Protein AF-A0AAD9TJT6-F1 (afdb_monomer)

Structure (mmCIF, N/CA/C/O backbone):
data_AF-A0AAD9TJT6-F1
#
_entry.id   AF-A0AAD9TJT6-F1
#
loop_
_atom_site.group_PDB
_atom_site.id
_atom_site.type_symbol
_atom_site.label_atom_id
_atom_site.label_alt_id
_atom_site.label_comp_id
_atom_site.label_asym_id
_atom_site.label_entity_id
_atom_site.label_seq_id
_atom_site.pdbx_PDB_ins_code
_atom_site.Cartn_x
_atom_site.Cartn_y
_atom_site.Cartn_z
_atom_site.occupancy
_atom_site.B_iso_or_equiv
_atom_site.auth_seq_id
_atom_site.auth_comp_id
_atom_site.auth_asym_id
_atom_site.auth_atom_id
_atom_site.pdbx_PDB_model_num
ATOM 1 N N . MET A 1 1 ? 44.302 -2.584 -22.835 1.00 31.09 1 MET A N 1
ATOM 2 C CA . MET A 1 1 ? 45.015 -1.400 -22.312 1.00 31.09 1 MET A CA 1
ATOM 3 C C . MET A 1 1 ? 44.634 -1.229 -20.859 1.00 31.09 1 MET A C 1
ATOM 5 O O . MET A 1 1 ? 43.452 -1.207 -20.549 1.00 31.09 1 MET A O 1
ATOM 9 N N . VAL A 1 2 ? 45.646 -1.212 -19.998 1.00 36.31 2 VAL A N 1
ATOM 10 C CA . VAL A 1 2 ? 45.544 -1.010 -18.553 1.00 36.31 2 VAL A CA 1
ATOM 11 C C . VAL A 1 2 ? 45.105 0.431 -18.301 1.00 36.31 2 VAL A C 1
ATOM 13 O O . VAL A 1 2 ? 45.809 1.355 -18.697 1.00 36.31 2 VAL A O 1
ATOM 16 N N . LEU A 1 3 ? 43.954 0.611 -17.655 1.00 40.28 3 LEU A N 1
ATOM 17 C CA . LEU A 1 3 ? 43.642 1.835 -16.927 1.00 40.28 3 LEU A CA 1
ATOM 18 C C . LEU A 1 3 ? 43.842 1.520 -15.447 1.00 40.28 3 LEU A C 1
ATOM 20 O O . LEU A 1 3 ? 43.259 0.594 -14.889 1.00 40.28 3 LEU A O 1
ATOM 24 N N . THR A 1 4 ? 44.762 2.265 -14.865 1.00 37.59 4 THR A N 1
ATOM 25 C CA . THR A 1 4 ? 45.098 2.349 -13.451 1.00 37.59 4 THR A CA 1
ATOM 26 C C . THR A 1 4 ? 43.853 2.417 -12.563 1.00 37.59 4 THR A C 1
ATOM 28 O O . THR A 1 4 ? 43.225 3.461 -12.455 1.00 37.59 4 THR A O 1
ATOM 31 N N . GLY A 1 5 ? 43.507 1.301 -11.923 1.00 46.06 5 GLY A N 1
ATOM 32 C CA . GLY A 1 5 ? 43.440 1.212 -10.460 1.00 46.06 5 GLY A CA 1
ATOM 33 C C . GLY A 1 5 ? 42.573 2.183 -9.648 1.00 46.06 5 GLY A C 1
ATOM 34 O O . GLY A 1 5 ? 42.815 2.273 -8.452 1.00 46.06 5 GLY A O 1
ATOM 35 N N . GLU A 1 6 ? 41.571 2.855 -10.211 1.00 39.81 6 GLU A N 1
ATOM 36 C CA . GLU A 1 6 ? 40.506 3.490 -9.423 1.00 39.81 6 GLU A CA 1
ATOM 37 C C . GLU A 1 6 ? 39.165 2.850 -9.784 1.00 39.81 6 GLU A C 1
ATOM 39 O O . GLU A 1 6 ? 38.717 2.863 -10.929 1.00 39.81 6 GLU A O 1
ATOM 44 N N . PHE A 1 7 ? 38.582 2.178 -8.796 1.00 39.59 7 PHE A N 1
ATOM 45 C CA . PHE A 1 7 ? 37.432 1.288 -8.895 1.00 39.59 7 PHE A CA 1
ATOM 46 C C . PHE A 1 7 ? 36.303 1.849 -9.779 1.00 39.59 7 PHE A C 1
ATOM 48 O O . PHE A 1 7 ? 35.580 2.761 -9.376 1.00 39.59 7 PHE A O 1
ATOM 55 N N . MET A 1 8 ? 36.063 1.243 -10.950 1.00 38.31 8 MET A N 1
ATOM 56 C CA . MET A 1 8 ? 34.768 1.377 -11.624 1.00 38.31 8 MET A CA 1
ATOM 57 C C . MET A 1 8 ? 33.714 0.655 -10.776 1.00 38.31 8 MET A C 1
ATOM 59 O O . MET A 1 8 ? 33.455 -0.536 -10.941 1.00 38.31 8 MET A O 1
ATOM 63 N N . HIS A 1 9 ? 33.106 1.380 -9.838 1.00 45.66 9 HIS A N 1
ATOM 64 C CA . HIS A 1 9 ? 31.920 0.932 -9.117 1.00 45.66 9 HIS A CA 1
ATOM 65 C C . HIS A 1 9 ? 30.711 0.953 -10.060 1.00 45.66 9 HIS A C 1
ATOM 67 O O . HIS A 1 9 ? 29.893 1.873 -10.044 1.00 45.66 9 HIS A O 1
ATOM 73 N N . LEU A 1 10 ? 30.578 -0.087 -10.881 1.00 46.69 10 LEU A N 1
ATOM 74 C CA . LEU A 1 10 ? 29.329 -0.392 -11.567 1.00 46.69 10 LEU A CA 1
ATOM 75 C C . LEU A 1 10 ? 28.274 -0.730 -10.508 1.00 46.69 10 LEU A C 1
ATOM 77 O O . LEU A 1 10 ? 28.245 -1.824 -9.944 1.00 46.69 10 LEU A O 1
ATOM 81 N N . ARG A 1 11 ? 27.413 0.242 -10.190 1.00 53.44 11 ARG A N 1
ATOM 82 C CA . ARG A 1 11 ? 26.199 -0.005 -9.404 1.00 53.44 11 ARG A CA 1
ATOM 83 C C . ARG A 1 11 ? 25.376 -1.029 -10.183 1.00 53.44 11 ARG A C 1
ATOM 85 O O . ARG A 1 11 ? 25.070 -0.794 -11.347 1.00 53.44 11 ARG A O 1
ATOM 92 N N . CYS A 1 12 ? 25.036 -2.161 -9.564 1.00 67.19 12 CYS A N 1
ATOM 93 C CA . CYS A 1 12 ? 24.218 -3.178 -10.222 1.00 67.19 12 CYS A CA 1
ATOM 94 C C . CYS A 1 12 ? 22.921 -2.546 -10.759 1.00 67.19 12 CYS A C 1
ATOM 96 O O . CYS A 1 12 ? 22.387 -1.616 -10.151 1.00 67.19 12 CYS A O 1
ATOM 98 N N . CYS A 1 13 ? 22.385 -3.038 -11.877 1.00 62.41 13 CYS A N 1
ATOM 99 C CA . CYS A 1 13 ? 21.158 -2.486 -12.464 1.00 62.41 13 CYS A CA 1
ATOM 100 C C . CYS A 1 13 ? 19.984 -2.509 -11.480 1.00 62.41 13 CYS A C 1
ATOM 102 O O . CYS A 1 13 ? 19.171 -1.593 -11.479 1.00 62.41 13 CYS A O 1
ATOM 104 N N . ALA A 1 14 ? 19.959 -3.476 -10.559 1.00 60.31 14 ALA A N 1
ATOM 105 C CA . ALA A 1 14 ? 19.023 -3.485 -9.440 1.00 60.31 14 ALA A CA 1
ATOM 106 C C . ALA A 1 14 ? 19.137 -2.226 -8.559 1.00 60.31 14 ALA A C 1
ATOM 108 O O . ALA A 1 14 ? 18.123 -1.685 -8.134 1.00 60.31 14 ALA A O 1
ATOM 109 N N . ASN A 1 15 ? 20.349 -1.720 -8.315 1.00 61.88 15 ASN A N 1
ATOM 110 C CA . ASN A 1 15 ? 20.568 -0.493 -7.556 1.00 61.88 15 ASN A CA 1
ATOM 111 C C . ASN A 1 15 ? 20.170 0.760 -8.350 1.00 61.88 15 ASN A C 1
ATOM 113 O O . ASN A 1 15 ? 19.568 1.658 -7.777 1.00 61.88 15 ASN A O 1
ATOM 117 N N . ILE A 1 16 ? 20.455 0.820 -9.655 1.00 70.50 16 ILE A N 1
ATOM 118 C CA . ILE A 1 16 ? 20.032 1.947 -10.509 1.00 70.50 16 ILE A CA 1
ATOM 119 C C . ILE A 1 16 ? 18.502 2.002 -10.597 1.00 70.50 16 ILE A C 1
ATOM 121 O O . ILE A 1 16 ? 17.914 3.049 -10.346 1.00 70.50 16 ILE A O 1
ATOM 125 N N . ILE A 1 17 ? 17.853 0.864 -10.853 1.00 67.00 17 ILE A N 1
ATOM 126 C CA . ILE A 1 17 ? 16.390 0.749 -10.867 1.00 67.00 17 ILE A CA 1
ATOM 127 C C . ILE A 1 17 ? 15.814 1.133 -9.501 1.00 67.00 17 ILE A C 1
ATOM 129 O O . ILE A 1 17 ? 14.853 1.889 -9.439 1.00 67.00 17 ILE A O 1
ATOM 133 N N . ASN A 1 18 ? 16.417 0.683 -8.398 1.00 67.12 18 ASN A N 1
ATOM 134 C CA . ASN A 1 18 ? 15.979 1.063 -7.056 1.00 67.12 18 ASN A CA 1
ATOM 135 C C . ASN A 1 18 ? 16.100 2.576 -6.801 1.00 67.12 18 ASN A C 1
ATOM 137 O O . ASN A 1 18 ? 15.242 3.136 -6.130 1.00 67.12 18 ASN A O 1
ATOM 141 N N . LEU A 1 19 ? 17.132 3.245 -7.326 1.00 71.69 19 LEU A N 1
ATOM 142 C CA . LEU A 1 19 ? 17.274 4.702 -7.219 1.00 71.69 19 LEU A CA 1
ATOM 143 C C . LEU A 1 19 ? 16.206 5.436 -8.037 1.00 71.69 19 LEU A C 1
ATOM 145 O O . LEU A 1 19 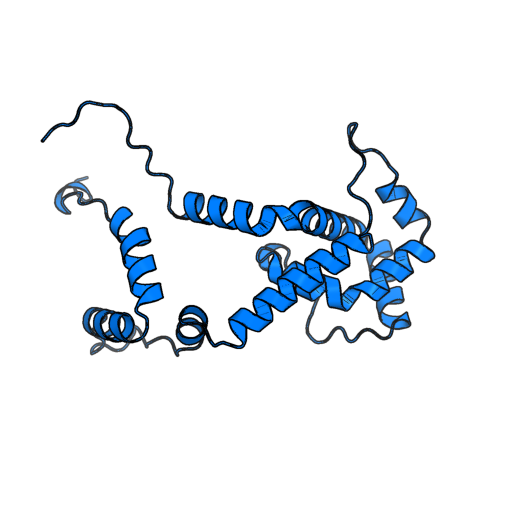? 15.541 6.304 -7.484 1.00 71.69 19 LEU A O 1
ATOM 149 N N . ILE A 1 20 ? 15.978 5.029 -9.290 1.00 73.25 20 ILE A N 1
ATOM 150 C CA . ILE A 1 20 ? 14.925 5.596 -10.151 1.00 73.25 20 ILE A CA 1
ATOM 151 C C . ILE A 1 20 ? 13.546 5.415 -9.508 1.00 73.25 20 ILE A C 1
ATOM 153 O O . ILE A 1 20 ? 12.740 6.339 -9.473 1.00 73.25 20 ILE A O 1
ATOM 157 N N . VAL A 1 21 ? 13.271 4.223 -8.970 1.00 71.44 21 VAL A N 1
ATOM 158 C CA . VAL A 1 21 ? 12.004 3.924 -8.293 1.00 71.44 21 VAL A CA 1
ATOM 159 C C . VAL A 1 21 ? 11.842 4.768 -7.031 1.00 71.44 21 VAL A C 1
ATOM 161 O O . VAL A 1 21 ? 10.742 5.244 -6.778 1.00 71.44 21 VAL A O 1
ATOM 164 N N . LYS A 1 22 ? 12.908 4.973 -6.250 1.00 69.19 22 LYS A N 1
ATOM 165 C CA . LYS A 1 22 ? 12.866 5.844 -5.067 1.00 69.19 22 LYS A CA 1
ATOM 166 C C . LYS A 1 22 ? 12.571 7.292 -5.441 1.00 69.19 22 LYS A C 1
ATOM 168 O O . LYS A 1 22 ? 11.657 7.869 -4.877 1.00 69.19 22 LYS A O 1
ATOM 173 N N . GLU A 1 23 ? 13.282 7.839 -6.421 1.00 77.00 23 GLU A N 1
ATOM 174 C CA . GLU A 1 23 ? 13.061 9.208 -6.901 1.00 77.00 23 GLU A CA 1
ATOM 175 C C . GLU A 1 23 ? 11.642 9.379 -7.471 1.00 77.00 23 GLU A C 1
ATOM 177 O O . GLU A 1 23 ? 10.921 10.305 -7.115 1.00 77.00 23 GLU A O 1
ATOM 182 N N . GLY A 1 24 ? 11.166 8.418 -8.271 1.00 7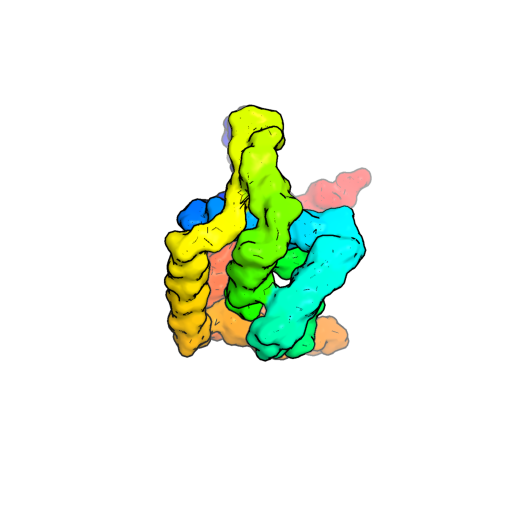3.69 24 GLY A N 1
ATOM 183 C CA . GLY A 1 24 ? 9.813 8.447 -8.834 1.00 73.69 24 GLY A CA 1
ATOM 184 C C . GLY A 1 24 ? 8.679 8.296 -7.808 1.00 73.69 24 GLY A C 1
ATOM 185 O O . GLY A 1 24 ? 7.527 8.624 -8.115 1.00 73.69 24 GLY A O 1
ATOM 186 N N . LEU A 1 25 ? 8.985 7.798 -6.605 1.00 74.38 25 LEU A N 1
ATOM 187 C CA . LEU A 1 25 ? 8.029 7.574 -5.517 1.00 74.38 25 LEU A CA 1
ATOM 188 C C . LEU A 1 25 ? 8.201 8.530 -4.332 1.00 74.38 25 LEU A C 1
ATOM 190 O O . LEU A 1 25 ? 7.382 8.463 -3.420 1.00 74.38 25 LEU A O 1
ATOM 194 N N . GLU A 1 26 ? 9.177 9.437 -4.362 1.00 78.5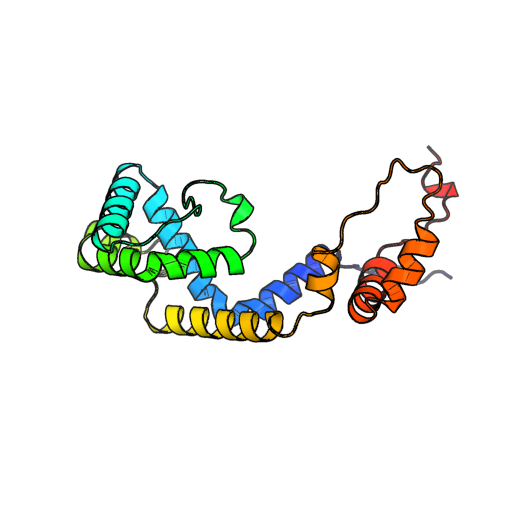6 26 GLU A N 1
ATOM 195 C CA . GLU A 1 26 ? 9.502 10.340 -3.249 1.00 78.56 26 GLU A CA 1
ATOM 196 C C . GLU A 1 26 ? 8.275 11.141 -2.776 1.00 78.56 26 GLU A C 1
ATOM 198 O O . GLU A 1 26 ? 7.981 11.216 -1.585 1.00 78.56 26 GLU A O 1
ATOM 203 N N . GLU A 1 27 ? 7.456 11.639 -3.709 1.00 76.88 27 GLU A N 1
ATOM 204 C CA . GLU A 1 27 ? 6.217 12.374 -3.400 1.00 76.88 27 GLU A CA 1
ATOM 205 C C . GLU A 1 27 ? 5.158 11.545 -2.647 1.00 76.88 27 GLU A C 1
ATOM 207 O O . GLU A 1 27 ? 4.212 12.101 -2.077 1.00 76.88 27 GLU A O 1
ATOM 212 N N . LEU A 1 28 ? 5.276 10.216 -2.698 1.00 79.19 28 LEU A N 1
ATOM 213 C CA . LEU A 1 28 ? 4.365 9.256 -2.085 1.00 79.19 28 LEU A CA 1
ATOM 214 C C . LEU A 1 28 ? 4.955 8.579 -0.845 1.00 79.19 28 LEU A C 1
ATOM 216 O O . LEU A 1 28 ? 4.224 7.816 -0.214 1.00 79.19 28 LEU A O 1
ATOM 220 N N . ASP A 1 29 ? 6.211 8.837 -0.472 1.00 79.25 29 ASP A N 1
ATOM 221 C CA . ASP A 1 29 ? 6.890 8.115 0.614 1.00 79.25 29 ASP A CA 1
ATOM 222 C C . ASP A 1 29 ? 6.111 8.177 1.937 1.00 79.25 29 ASP A C 1
ATOM 224 O O . ASP A 1 29 ? 5.876 7.136 2.553 1.00 79.25 29 ASP A O 1
ATOM 228 N N . GLU A 1 30 ? 5.587 9.349 2.305 1.00 81.75 30 GLU A N 1
ATOM 229 C CA . GLU A 1 30 ? 4.728 9.537 3.490 1.00 81.75 30 GLU A CA 1
ATOM 230 C C . GLU A 1 30 ? 3.413 8.739 3.386 1.00 81.75 30 GLU A C 1
ATOM 232 O O . GLU A 1 30 ? 2.950 8.108 4.337 1.00 81.75 30 GLU A O 1
ATOM 237 N N . SER A 1 31 ? 2.794 8.707 2.199 1.00 82.94 31 SER A N 1
ATOM 238 C CA . SER A 1 31 ? 1.555 7.941 1.977 1.00 82.94 31 SER A CA 1
ATOM 239 C C . SER A 1 31 ? 1.813 6.435 2.083 1.00 82.94 31 SER A C 1
ATOM 241 O O . SER A 1 31 ? 1.019 5.686 2.653 1.00 82.94 31 SER A O 1
ATOM 243 N N . ILE A 1 32 ? 2.949 5.985 1.551 1.00 80.38 32 ILE A N 1
ATOM 244 C CA . ILE A 1 32 ? 3.400 4.594 1.571 1.00 80.38 32 ILE A CA 1
ATOM 245 C C . ILE A 1 32 ? 3.699 4.162 3.007 1.00 80.38 32 ILE A C 1
ATOM 247 O O . ILE A 1 32 ? 3.256 3.092 3.435 1.00 80.38 32 ILE A O 1
ATOM 251 N N . ALA A 1 33 ? 4.449 4.970 3.752 1.00 81.62 33 ALA A N 1
ATOM 252 C CA . ALA A 1 33 ? 4.811 4.689 5.132 1.00 81.62 33 ALA A CA 1
ATOM 253 C C . ALA A 1 33 ? 3.584 4.714 6.061 1.00 81.62 33 ALA A C 1
ATOM 255 O O . ALA A 1 33 ? 3.404 3.766 6.835 1.00 81.62 33 ALA A O 1
ATOM 256 N N . SER A 1 34 ? 2.665 5.670 5.894 1.00 83.88 34 SER A N 1
ATOM 257 C CA . SER A 1 34 ? 1.380 5.688 6.608 1.00 83.88 34 SER A CA 1
ATOM 258 C C . SER A 1 34 ? 0.544 4.423 6.342 1.00 83.88 34 SER A C 1
ATOM 260 O O . SER A 1 34 ? 0.167 3.726 7.288 1.00 83.88 34 SER A O 1
ATOM 262 N N . ILE A 1 35 ? 0.342 4.018 5.075 1.00 83.31 35 ILE A N 1
ATOM 263 C CA . ILE A 1 35 ? -0.386 2.773 4.743 1.00 83.31 35 ILE A CA 1
ATOM 264 C C . ILE A 1 35 ? 0.278 1.559 5.397 1.00 83.31 35 ILE A C 1
ATOM 266 O O . ILE A 1 35 ? -0.404 0.710 5.979 1.00 83.31 35 ILE A O 1
ATOM 270 N N . ARG A 1 36 ? 1.611 1.467 5.339 1.00 83.62 36 ARG A N 1
ATOM 271 C CA . ARG A 1 36 ? 2.357 0.374 5.978 1.00 83.62 36 ARG A CA 1
ATOM 272 C C . ARG A 1 36 ? 2.136 0.349 7.488 1.00 83.62 36 ARG A C 1
ATOM 274 O O . ARG A 1 36 ? 1.952 -0.735 8.041 1.00 83.62 36 ARG A O 1
ATOM 281 N N . ASN A 1 37 ? 2.099 1.504 8.148 1.00 84.94 37 ASN A N 1
ATOM 282 C CA . ASN A 1 37 ? 1.845 1.602 9.585 1.00 84.94 37 ASN A CA 1
ATOM 283 C C . ASN A 1 37 ? 0.409 1.209 9.955 1.00 84.94 37 ASN A C 1
ATOM 285 O O . ASN A 1 37 ? 0.216 0.469 10.924 1.00 84.94 37 ASN A O 1
ATOM 289 N N . VAL A 1 38 ? -0.583 1.616 9.160 1.00 86.69 38 VAL A N 1
ATOM 290 C CA . VAL A 1 38 ? -1.988 1.199 9.316 1.00 86.69 38 VAL A CA 1
ATOM 291 C C . VAL A 1 38 ? -2.134 -0.310 9.167 1.00 86.69 38 VAL A C 1
ATOM 293 O O . VAL A 1 38 ? -2.716 -0.981 10.022 1.00 86.69 38 VAL A O 1
ATOM 296 N N . VAL A 1 39 ? -1.528 -0.886 8.133 1.00 84.25 39 VAL A N 1
ATOM 297 C CA . VAL A 1 39 ? -1.541 -2.336 7.914 1.00 84.25 39 VAL A CA 1
ATOM 298 C C . VAL A 1 39 ? -0.813 -3.067 9.043 1.00 84.25 39 VAL A C 1
ATOM 300 O O . VAL A 1 39 ? -1.308 -4.086 9.530 1.00 84.25 39 VAL A O 1
ATOM 303 N N . LYS A 1 40 ? 0.323 -2.536 9.513 1.00 85.94 40 LYS A N 1
ATOM 304 C CA . LYS A 1 40 ? 1.055 -3.063 10.672 1.00 85.94 40 LYS A CA 1
ATOM 305 C C . LYS A 1 40 ? 0.172 -3.077 11.922 1.00 85.94 40 LYS A C 1
ATOM 307 O O . LYS A 1 40 ? 0.128 -4.103 12.597 1.00 85.94 40 LYS A O 1
ATOM 312 N N . TYR A 1 41 ? -0.571 -2.001 12.194 1.00 87.62 41 TYR A N 1
ATOM 313 C CA . TYR A 1 41 ? -1.512 -1.936 13.314 1.00 87.62 41 TYR A CA 1
ATOM 314 C C . TYR A 1 41 ? -2.601 -3.004 13.208 1.00 87.62 41 TY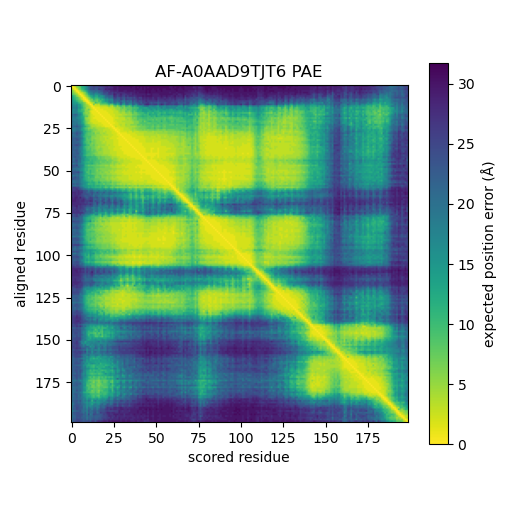R A C 1
ATOM 316 O O . TYR A 1 41 ? -2.806 -3.783 14.137 1.00 87.62 41 TYR A O 1
ATOM 324 N N . ILE A 1 42 ? -3.280 -3.075 12.062 1.00 88.06 42 ILE A N 1
ATOM 325 C CA . ILE A 1 42 ? -4.402 -3.997 11.846 1.00 88.06 42 ILE A CA 1
ATOM 326 C C . ILE A 1 42 ? -3.952 -5.451 12.004 1.00 88.06 42 ILE A C 1
ATOM 328 O O . ILE A 1 42 ? -4.677 -6.275 12.561 1.00 88.06 42 ILE A O 1
ATOM 332 N N . ARG A 1 43 ? -2.739 -5.765 11.538 1.00 85.88 43 ARG A N 1
ATOM 333 C CA . ARG A 1 43 ? -2.171 -7.117 11.565 1.00 85.88 43 ARG A CA 1
ATOM 334 C C . ARG A 1 43 ? -1.520 -7.497 12.887 1.00 85.88 43 ARG A C 1
ATOM 336 O O . ARG A 1 43 ? -1.254 -8.678 13.091 1.00 85.88 43 ARG A O 1
ATOM 343 N N . SER A 1 44 ? -1.256 -6.547 13.779 1.00 88.56 44 SER A N 1
ATOM 344 C CA . SER A 1 44 ? -0.528 -6.840 15.014 1.00 88.56 44 SER A CA 1
ATOM 345 C C . SER A 1 44 ? -1.317 -7.737 15.976 1.00 88.56 44 SER A C 1
ATOM 347 O O . SER A 1 44 ? -0.735 -8.286 16.907 1.00 88.56 44 SER A O 1
ATOM 349 N N . SER A 1 45 ? -2.639 -7.870 15.804 1.00 90.31 45 SER A N 1
ATOM 350 C CA . SER A 1 45 ? -3.451 -8.816 16.569 1.00 90.31 45 SER A CA 1
ATOM 351 C C . SER A 1 45 ? -4.712 -9.257 15.823 1.00 90.31 45 SER A C 1
ATOM 353 O O . SER A 1 45 ? -5.305 -8.517 15.036 1.00 90.31 45 SER A O 1
ATOM 355 N N . LEU A 1 46 ? -5.195 -10.461 16.145 1.00 88.25 46 LEU A N 1
ATOM 356 C CA . LEU A 1 46 ? -6.454 -10.987 15.604 1.00 88.25 46 LEU A CA 1
ATOM 357 C C . LEU A 1 46 ? -7.674 -10.134 15.991 1.00 88.25 46 LEU A C 1
ATOM 359 O O . LEU A 1 46 ? -8.662 -10.116 15.261 1.00 88.25 46 LEU A O 1
ATOM 363 N N . SER A 1 47 ? -7.632 -9.429 17.126 1.00 91.31 47 SER A N 1
ATOM 364 C CA . SER A 1 47 ? -8.724 -8.555 17.569 1.00 91.31 47 SER A CA 1
ATOM 365 C C . SER A 1 47 ? -8.829 -7.285 16.721 1.00 91.31 47 SER A C 1
ATOM 367 O O . SER A 1 47 ? -9.927 -6.958 16.270 1.00 91.31 47 SER A O 1
ATOM 369 N N . ARG A 1 48 ? -7.704 -6.613 16.436 1.00 91.50 48 ARG A N 1
ATOM 370 C CA . ARG A 1 48 ? -7.644 -5.439 15.542 1.00 91.50 48 ARG A CA 1
ATOM 371 C C . ARG A 1 48 ? -8.097 -5.803 14.131 1.00 91.50 48 ARG A C 1
ATOM 373 O O . ARG A 1 48 ? -8.908 -5.109 13.526 1.00 91.50 48 ARG A O 1
ATOM 380 N N . LEU A 1 49 ? -7.679 -6.971 13.663 1.00 89.38 49 LEU A N 1
ATOM 381 C CA . LEU A 1 49 ? -8.075 -7.508 12.371 1.00 89.38 49 LEU A CA 1
ATOM 382 C C . LEU A 1 49 ? -9.574 -7.823 12.273 1.00 89.38 49 LEU A C 1
ATOM 384 O O . LEU A 1 49 ? -10.207 -7.501 11.269 1.00 89.38 49 LEU A O 1
ATOM 388 N N . LYS A 1 50 ? -10.172 -8.413 13.317 1.00 90.38 50 LYS A N 1
ATOM 389 C CA . LYS A 1 50 ? -11.629 -8.625 13.391 1.00 90.38 50 LYS A CA 1
ATOM 390 C C . LYS A 1 50 ? -12.392 -7.298 13.387 1.00 90.38 50 LYS A C 1
ATOM 392 O O . LYS A 1 50 ? -13.382 -7.185 12.670 1.00 90.38 50 LYS A O 1
ATOM 397 N N . LYS A 1 51 ? -11.917 -6.293 14.130 1.00 92.19 51 LYS A N 1
ATOM 398 C CA . LYS A 1 51 ? -12.504 -4.943 14.120 1.00 92.19 51 LYS A CA 1
ATOM 399 C C . LYS A 1 51 ? -12.443 -4.304 12.733 1.00 92.19 51 LYS A C 1
ATOM 401 O O . LYS A 1 51 ? -13.451 -3.780 12.270 1.00 92.19 51 LYS A O 1
ATOM 406 N N . PHE A 1 52 ? -11.310 -4.409 12.040 1.00 90.88 52 PHE A N 1
ATOM 407 C CA . PHE A 1 52 ? -11.194 -3.923 10.665 1.00 90.88 52 PHE A CA 1
ATOM 408 C C . PHE A 1 52 ? -12.196 -4.608 9.735 1.00 90.88 52 PHE A C 1
ATOM 410 O O . PHE A 1 52 ? -12.947 -3.932 9.043 1.00 90.88 52 PHE A O 1
ATOM 417 N N . LYS A 1 53 ? -12.287 -5.945 9.781 1.00 89.56 53 LYS A N 1
ATOM 418 C CA . LYS A 1 53 ? -13.285 -6.698 9.002 1.00 89.56 53 LYS A CA 1
ATOM 419 C C . LYS A 1 53 ? -14.719 -6.255 9.312 1.00 89.56 53 LYS A C 1
ATOM 421 O O . LYS A 1 53 ? -15.539 -6.173 8.406 1.00 89.56 53 LYS A O 1
ATOM 426 N N . SER A 1 54 ? -15.013 -5.923 10.569 1.00 91.12 54 SER A N 1
ATOM 427 C CA . SER A 1 54 ? -16.301 -5.337 10.949 1.00 91.12 54 SER A CA 1
ATOM 428 C C . SER A 1 54 ? -16.539 -3.985 10.266 1.00 91.12 54 SER A C 1
ATOM 430 O O . SER A 1 54 ? -17.634 -3.752 9.767 1.00 91.12 54 SER A O 1
ATOM 432 N N . CYS A 1 55 ? -15.528 -3.113 10.199 1.00 91.94 55 CYS A N 1
ATOM 433 C CA . CYS A 1 55 ? -15.624 -1.823 9.503 1.00 91.94 55 CYS A CA 1
ATOM 434 C C . CYS A 1 55 ? -15.850 -2.005 7.995 1.00 91.94 55 CYS A C 1
ATOM 436 O O . CYS A 1 55 ? -16.722 -1.352 7.433 1.00 91.94 55 CYS A O 1
ATOM 438 N N . VAL A 1 56 ? -15.133 -2.943 7.365 1.00 90.44 56 VAL A N 1
ATOM 439 C CA . VAL A 1 56 ? -15.301 -3.309 5.945 1.00 90.44 56 VAL A CA 1
ATOM 440 C C . VAL A 1 56 ? -16.736 -3.757 5.651 1.00 90.44 56 VAL A C 1
ATOM 442 O O . VAL A 1 56 ? -17.339 -3.294 4.685 1.00 90.44 56 VAL A O 1
ATOM 445 N N . ASN A 1 57 ? -17.309 -4.603 6.513 1.00 89.31 57 ASN A N 1
ATOM 446 C CA . ASN A 1 57 ? -18.687 -5.075 6.365 1.00 89.31 57 ASN A CA 1
ATOM 447 C C . ASN A 1 57 ? -19.717 -3.949 6.545 1.00 89.31 57 ASN A C 1
ATOM 449 O O . ASN A 1 57 ? -20.701 -3.897 5.810 1.00 89.31 57 ASN A O 1
ATOM 453 N N . LEU A 1 58 ? -19.501 -3.048 7.510 1.00 89.81 58 LEU A N 1
ATOM 454 C CA . LEU A 1 58 ? -20.394 -1.910 7.766 1.00 89.81 58 LEU A CA 1
ATOM 455 C C . LEU A 1 58 ? -20.399 -0.906 6.609 1.00 89.81 58 LEU A C 1
ATOM 457 O O . LEU A 1 58 ? -21.458 -0.400 6.247 1.00 89.81 58 LEU A O 1
ATOM 461 N N . GLU A 1 59 ? -19.236 -0.667 6.007 1.00 90.75 59 GLU A N 1
ATOM 462 C CA . GLU A 1 59 ? -19.079 0.173 4.814 1.00 90.75 59 GLU A CA 1
ATOM 463 C C . GLU A 1 59 ? -19.487 -0.539 3.513 1.00 90.75 59 GLU A C 1
ATOM 465 O O . GLU A 1 59 ? -19.449 0.064 2.444 1.00 90.75 59 GLU A O 1
ATOM 470 N N . LYS A 1 60 ? -19.895 -1.817 3.588 1.00 88.44 60 LYS A N 1
ATOM 471 C CA . LYS A 1 60 ? -20.290 -2.648 2.437 1.00 88.44 60 LYS A CA 1
ATOM 472 C C . LYS A 1 60 ? -19.240 -2.650 1.319 1.00 88.44 60 LYS A C 1
ATOM 474 O O . LYS A 1 60 ? -19.580 -2.633 0.137 1.00 88.44 60 LYS A O 1
ATOM 479 N N . ILE A 1 61 ? -17.964 -2.655 1.696 1.00 86.06 61 ILE A N 1
ATOM 480 C CA . ILE A 1 61 ? -16.859 -2.635 0.738 1.00 86.06 61 ILE A CA 1
ATOM 481 C C . ILE A 1 61 ? -16.755 -4.018 0.098 1.00 86.06 61 ILE A C 1
ATOM 483 O O . ILE A 1 61 ? -16.565 -5.017 0.796 1.00 86.06 61 ILE A O 1
ATOM 487 N N . ASP A 1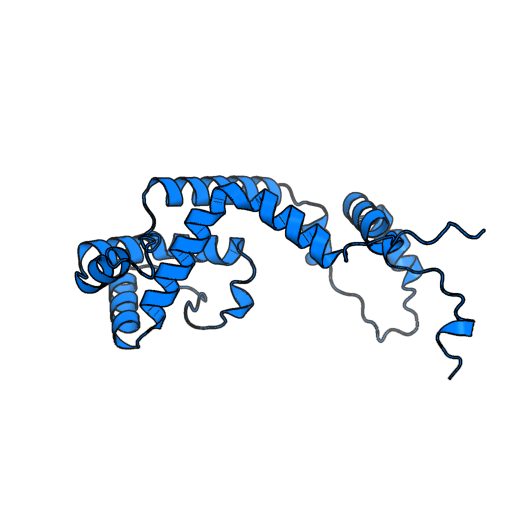 62 ? -16.853 -4.071 -1.229 1.00 80.25 62 ASP A N 1
ATOM 488 C CA . ASP A 1 62 ? -16.575 -5.289 -1.982 1.00 80.25 62 ASP A CA 1
ATOM 489 C C . ASP A 1 62 ? -15.073 -5.586 -1.931 1.00 80.25 62 ASP A C 1
ATOM 491 O O . ASP A 1 62 ? -14.242 -4.857 -2.476 1.00 80.25 62 ASP A O 1
ATOM 495 N N . CYS A 1 63 ? -14.721 -6.658 -1.229 1.00 65.75 63 CYS A N 1
ATOM 496 C CA . CYS A 1 63 ? -13.346 -7.108 -1.085 1.00 65.75 63 CYS A CA 1
ATOM 497 C C . CYS A 1 63 ? -12.875 -7.992 -2.253 1.00 65.75 63 CYS A C 1
ATOM 499 O O . CYS A 1 63 ? -11.679 -8.278 -2.338 1.00 65.75 63 CYS A O 1
ATOM 501 N N . GLY A 1 64 ? -13.756 -8.396 -3.179 1.00 67.25 64 GLY A N 1
ATOM 502 C CA . GLY A 1 64 ? -13.402 -9.201 -4.352 1.00 67.25 64 GLY A CA 1
ATOM 503 C C . GLY A 1 64 ? -12.476 -10.388 -4.030 1.00 67.25 64 GLY A C 1
ATOM 504 O O . GLY A 1 64 ? -12.702 -11.146 -3.090 1.00 67.25 64 GLY A O 1
ATOM 505 N N . ARG A 1 65 ? -11.392 -10.546 -4.810 1.00 57.19 65 ARG A N 1
ATOM 506 C CA . ARG A 1 65 ? -10.291 -11.506 -4.546 1.00 57.19 65 ARG A CA 1
ATOM 507 C C . ARG A 1 65 ? -9.152 -10.912 -3.701 1.00 57.19 65 ARG A C 1
ATOM 509 O O . ARG A 1 65 ? -8.091 -11.527 -3.581 1.00 57.19 65 ARG A O 1
ATOM 516 N N . VAL A 1 66 ? -9.320 -9.700 -3.178 1.00 61.84 66 VAL A N 1
ATOM 517 C CA . VAL A 1 66 ? -8.260 -8.953 -2.501 1.00 61.84 66 VAL A CA 1
ATOM 518 C C . VAL A 1 66 ? -8.187 -9.402 -1.048 1.00 61.84 66 VAL A C 1
ATOM 520 O O . VAL A 1 66 ? -8.854 -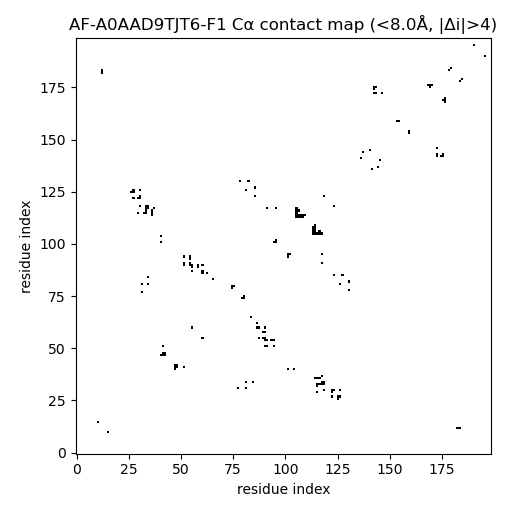8.870 -0.162 1.00 61.84 66 VAL A O 1
ATOM 523 N N . ASP A 1 67 ? -7.355 -10.409 -0.793 1.00 59.56 67 ASP A N 1
ATOM 524 C CA . ASP A 1 67 ? -7.050 -10.821 0.569 1.00 59.56 67 ASP A CA 1
ATOM 525 C C . ASP A 1 67 ? -5.954 -9.926 1.158 1.00 59.56 67 ASP A C 1
ATOM 527 O O . ASP A 1 67 ? -4.759 -10.134 0.944 1.00 59.56 67 ASP A O 1
ATOM 531 N N . MET A 1 68 ? -6.365 -8.935 1.951 1.00 57.94 68 MET A N 1
ATOM 532 C CA . MET A 1 68 ? -5.460 -8.081 2.728 1.00 57.94 68 MET A CA 1
ATOM 533 C C . MET A 1 68 ? -4.529 -8.896 3.654 1.00 57.94 68 MET A C 1
ATOM 535 O O . MET A 1 68 ? -3.497 -8.391 4.109 1.00 57.94 68 MET A O 1
ATOM 539 N N . MET A 1 69 ? -4.867 -10.160 3.962 1.00 52.69 69 MET A N 1
ATOM 540 C CA . MET A 1 69 ? -4.051 -11.010 4.826 1.00 52.69 69 MET A CA 1
ATOM 541 C C . MET A 1 69 ? -2.884 -11.701 4.134 1.00 52.69 69 MET A C 1
ATOM 543 O O . MET A 1 69 ? -1.894 -11.981 4.821 1.00 52.69 69 MET A O 1
ATOM 547 N N . ASN A 1 70 ? -2.959 -11.972 2.833 1.00 43.28 70 ASN A N 1
ATOM 548 C CA . ASN A 1 70 ? -2.010 -12.869 2.199 1.00 43.28 70 ASN A CA 1
ATOM 549 C C . ASN A 1 70 ? -0.977 -12.118 1.359 1.00 43.28 70 ASN A C 1
ATOM 551 O O . ASN A 1 70 ? -1.241 -11.630 0.263 1.00 43.28 70 ASN A O 1
ATOM 555 N N . VAL A 1 71 ? 0.250 -12.185 1.881 1.00 47.56 71 VAL A N 1
ATOM 556 C CA . VAL A 1 71 ? 1.532 -11.988 1.202 1.00 47.56 71 VAL A CA 1
ATOM 557 C C . VAL A 1 71 ? 2.108 -10.560 1.302 1.00 47.56 71 VAL A C 1
ATOM 559 O O . VAL A 1 71 ? 2.013 -9.785 0.352 1.00 47.56 71 VAL A O 1
ATOM 562 N N . PRO A 1 72 ? 2.825 -10.231 2.403 1.00 43.72 72 PRO A N 1
ATOM 563 C CA . PRO A 1 72 ? 3.712 -9.061 2.470 1.00 43.72 72 PRO A CA 1
ATOM 564 C C . PRO A 1 72 ? 4.645 -8.944 1.254 1.00 43.72 72 PRO A C 1
ATOM 566 O O . PRO A 1 72 ? 4.939 -7.845 0.804 1.00 43.72 72 PRO A O 1
ATOM 569 N N . THR A 1 73 ? 5.041 -10.073 0.653 1.00 42.22 73 THR A N 1
ATOM 570 C CA . THR A 1 73 ? 5.882 -10.114 -0.553 1.00 42.22 73 THR A CA 1
ATOM 571 C C . THR A 1 73 ? 5.162 -9.734 -1.861 1.00 42.22 73 THR A C 1
ATOM 573 O O . THR A 1 73 ? 5.839 -9.477 -2.851 1.00 42.22 73 THR A O 1
ATOM 576 N N . ARG A 1 74 ? 3.822 -9.616 -1.893 1.00 44.56 74 ARG A N 1
ATOM 577 C CA . ARG A 1 74 ? 3.056 -9.055 -3.033 1.00 44.56 74 ARG A CA 1
ATOM 578 C C . ARG A 1 74 ? 2.810 -7.554 -2.906 1.00 44.56 74 ARG A C 1
ATOM 580 O O . ARG A 1 74 ? 2.564 -6.890 -3.905 1.00 44.56 74 ARG A O 1
ATOM 587 N N . TRP A 1 75 ? 2.949 -7.010 -1.699 1.00 50.59 75 TRP A N 1
ATOM 588 C CA . TRP A 1 75 ? 2.917 -5.568 -1.440 1.00 50.59 75 TRP A CA 1
ATOM 589 C C . TRP A 1 75 ? 4.238 -4.880 -1.832 1.00 50.59 75 TRP A C 1
ATOM 591 O O . TRP A 1 75 ? 4.368 -3.667 -1.688 1.00 50.59 75 TRP A O 1
A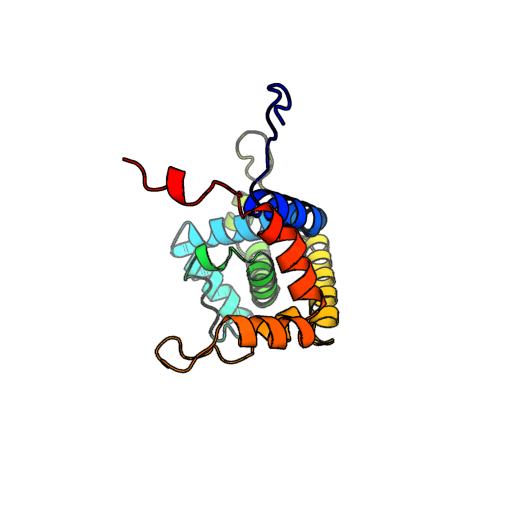TOM 601 N N . ASN A 1 76 ? 5.204 -5.641 -2.365 1.00 49.03 76 ASN A N 1
ATOM 602 C CA . ASN A 1 76 ? 6.460 -5.118 -2.905 1.00 49.03 76 ASN A CA 1
ATOM 603 C C . ASN A 1 76 ? 6.252 -4.234 -4.147 1.00 49.03 76 ASN A C 1
ATOM 605 O O . ASN A 1 76 ? 7.113 -3.417 -4.456 1.00 49.03 76 ASN A O 1
ATOM 609 N N . LEU A 1 77 ? 5.101 -4.341 -4.823 1.00 61.75 77 LEU A N 1
ATOM 610 C CA . LEU A 1 77 ? 4.668 -3.332 -5.784 1.00 61.75 77 LEU A CA 1
ATOM 611 C C . LEU A 1 77 ? 3.915 -2.237 -5.030 1.00 61.75 77 LEU A C 1
ATOM 613 O O . LEU A 1 77 ? 2.725 -2.370 -4.743 1.00 61.75 77 LEU A O 1
ATOM 617 N N . THR A 1 78 ? 4.613 -1.141 -4.737 1.00 68.50 78 THR A N 1
ATOM 618 C CA . THR A 1 78 ? 4.070 0.064 -4.093 1.00 68.50 78 THR A CA 1
ATOM 619 C C . THR A 1 78 ? 2.710 0.486 -4.668 1.00 68.50 78 THR A C 1
ATOM 621 O O . THR A 1 78 ? 1.796 0.826 -3.921 1.00 68.50 78 THR A O 1
ATOM 624 N N . TYR A 1 79 ? 2.530 0.391 -5.989 1.00 72.38 79 TYR A N 1
ATOM 625 C CA . TYR A 1 79 ? 1.264 0.716 -6.651 1.00 72.38 79 TYR A CA 1
ATOM 626 C C . TYR A 1 79 ? 0.115 -0.227 -6.291 1.00 72.38 79 TYR A C 1
ATOM 628 O O . TYR A 1 79 ? -0.993 0.242 -6.056 1.00 72.38 79 TYR A O 1
ATOM 636 N N . PHE A 1 80 ? 0.366 -1.533 -6.181 1.00 74.75 80 PHE A N 1
ATOM 637 C CA . PHE A 1 80 ? -0.666 -2.497 -5.795 1.00 74.75 80 PHE A CA 1
ATOM 638 C C . PHE A 1 80 ? -1.126 -2.277 -4.346 1.00 74.75 80 PHE A C 1
ATOM 640 O O . PHE A 1 80 ? -2.315 -2.391 -4.038 1.00 74.75 80 PHE A O 1
ATOM 647 N N . MET A 1 81 ? -0.194 -1.893 -3.465 1.00 77.19 81 MET A N 1
ATOM 648 C CA . MET A 1 81 ? -0.509 -1.465 -2.102 1.00 77.19 81 MET A CA 1
ATOM 649 C C . MET A 1 81 ? -1.422 -0.230 -2.096 1.00 77.19 81 MET A C 1
ATOM 651 O O . MET A 1 81 ? -2.417 -0.222 -1.376 1.00 77.19 81 MET A O 1
ATOM 655 N N . LEU A 1 82 ? -1.112 0.790 -2.902 1.00 79.50 82 LEU A N 1
ATOM 656 C CA . LEU A 1 82 ? -1.909 2.019 -2.989 1.00 79.50 82 LEU A CA 1
ATOM 657 C C . LEU A 1 82 ? -3.306 1.760 -3.574 1.00 79.50 82 LEU A C 1
ATOM 659 O O . LEU A 1 82 ? -4.298 2.233 -3.023 1.00 79.50 82 LEU A O 1
ATOM 663 N N . GLU A 1 83 ? -3.402 0.973 -4.648 1.00 80.19 83 GLU A N 1
ATOM 664 C CA . GLU A 1 83 ? -4.683 0.592 -5.261 1.00 80.19 83 GLU A CA 1
ATOM 665 C C . GLU A 1 83 ? -5.568 -0.172 -4.273 1.00 80.19 83 GLU A C 1
ATOM 667 O O . GLU A 1 83 ? -6.752 0.132 -4.135 1.00 80.19 83 GLU A O 1
ATOM 672 N N . THR A 1 84 ? -4.979 -1.113 -3.533 1.00 81.00 84 THR A N 1
ATOM 673 C CA . THR A 1 84 ? -5.688 -1.876 -2.502 1.00 81.00 84 THR A CA 1
ATOM 674 C C . THR A 1 84 ? -6.118 -0.986 -1.337 1.00 81.00 84 THR A C 1
ATOM 676 O O . THR A 1 84 ? -7.257 -1.071 -0.884 1.00 81.00 84 THR A O 1
ATOM 679 N N . ALA A 1 85 ? -5.236 -0.108 -0.851 1.00 85.25 85 ALA A N 1
ATOM 680 C CA . ALA A 1 85 ? -5.546 0.794 0.253 1.00 85.25 85 ALA A CA 1
ATOM 681 C C . ALA A 1 85 ? -6.718 1.731 -0.079 1.00 85.25 85 ALA A C 1
ATOM 683 O O . ALA A 1 85 ? -7.554 1.979 0.787 1.00 85.25 85 ALA A O 1
ATOM 684 N N . LEU A 1 86 ? -6.829 2.187 -1.333 1.00 85.88 86 LEU A N 1
ATOM 685 C CA . LEU A 1 86 ? -7.947 3.022 -1.778 1.00 85.88 86 LEU A CA 1
ATOM 686 C C . LEU A 1 86 ? -9.300 2.311 -1.723 1.00 85.88 86 LEU A C 1
ATOM 688 O O . LEU A 1 86 ? -10.291 2.945 -1.367 1.00 85.88 86 LEU A O 1
ATOM 692 N N . ILE A 1 87 ? -9.354 1.008 -2.021 1.00 86.94 87 ILE A N 1
ATOM 693 C CA . ILE A 1 87 ? -10.589 0.213 -1.884 1.00 86.94 87 ILE A CA 1
ATOM 694 C C . ILE A 1 87 ? -11.074 0.247 -0.428 1.00 86.94 87 ILE A C 1
ATOM 696 O O . ILE A 1 87 ? -12.269 0.356 -0.161 1.00 86.94 87 ILE A O 1
ATOM 700 N N . PHE A 1 88 ? -10.136 0.214 0.519 1.00 87.81 88 PHE A N 1
ATOM 701 C CA . PHE A 1 88 ? -10.418 0.190 1.949 1.00 87.81 88 PHE A CA 1
ATOM 702 C C . PHE A 1 88 ? -10.447 1.568 2.624 1.00 87.81 88 PHE A C 1
ATOM 704 O O . PHE A 1 88 ? -10.624 1.616 3.842 1.00 87.81 88 PHE A O 1
ATOM 711 N N . GLN A 1 89 ? -10.335 2.674 1.874 1.00 89.50 89 GLN A N 1
ATOM 712 C CA . GLN A 1 89 ? -10.276 4.037 2.426 1.00 89.50 89 GLN A CA 1
ATOM 713 C C . GLN A 1 89 ? -11.372 4.280 3.479 1.00 89.50 89 GLN A C 1
ATOM 715 O O . GLN A 1 89 ? -11.079 4.674 4.605 1.00 89.50 89 GLN A O 1
ATOM 720 N N . LYS A 1 90 ? -12.626 3.955 3.146 1.00 90.62 90 LYS A N 1
ATOM 721 C CA . LYS A 1 90 ? -13.778 4.153 4.040 1.00 90.62 90 LYS A CA 1
ATOM 722 C C . LYS A 1 90 ? -13.717 3.311 5.315 1.00 90.62 90 LYS A C 1
ATOM 724 O O . LYS A 1 90 ? -14.154 3.756 6.370 1.00 90.62 90 LYS A O 1
ATOM 729 N N . ALA A 1 91 ? -13.139 2.112 5.249 1.00 91.12 91 ALA A N 1
ATOM 730 C CA . ALA A 1 91 ? -12.955 1.279 6.433 1.00 91.12 91 ALA A CA 1
ATOM 731 C C . ALA A 1 91 ? -11.853 1.816 7.358 1.00 91.12 91 ALA A C 1
ATOM 733 O O . ALA A 1 91 ? -11.971 1.655 8.572 1.00 91.12 91 ALA A O 1
ATOM 734 N N . PHE A 1 92 ? -10.807 2.448 6.810 1.00 90.06 92 PHE A N 1
ATOM 735 C CA . PHE A 1 92 ? -9.788 3.127 7.615 1.00 90.06 92 PHE A CA 1
ATOM 736 C C . PHE A 1 92 ? -10.359 4.365 8.310 1.00 90.06 92 PHE A C 1
ATOM 738 O O . PHE A 1 92 ? -10.217 4.470 9.525 1.00 90.06 92 PHE A O 1
ATOM 745 N N . GLU A 1 93 ? -11.081 5.222 7.577 1.00 89.81 93 GLU A N 1
ATOM 746 C CA . GLU A 1 93 ? -11.777 6.398 8.132 1.00 89.81 93 GLU A CA 1
ATOM 747 C C . GLU A 1 93 ? -12.731 5.983 9.268 1.00 89.81 93 GLU A C 1
ATOM 749 O O . GLU A 1 93 ? -12.665 6.501 10.379 1.00 89.81 93 GLU A O 1
ATOM 754 N N . ARG A 1 94 ? -13.541 4.934 9.055 1.00 90.94 94 ARG A N 1
ATOM 755 C CA . ARG A 1 94 ? -14.434 4.413 10.101 1.00 90.94 94 ARG A CA 1
ATOM 756 C C . ARG A 1 94 ? -13.682 3.913 11.337 1.00 90.94 94 ARG A C 1
ATOM 758 O O . ARG A 1 94 ? -14.216 3.994 12.444 1.00 90.94 94 ARG A O 1
ATOM 765 N N . MET A 1 95 ? -12.494 3.336 11.173 1.00 90.00 95 MET A N 1
ATOM 766 C CA . MET A 1 95 ? -11.700 2.871 12.310 1.00 90.00 95 MET A CA 1
ATOM 767 C C . MET A 1 95 ? -11.144 4.043 13.119 1.00 90.00 95 MET A C 1
ATOM 769 O O . MET A 1 95 ? -11.160 3.977 14.345 1.00 90.00 95 MET A O 1
ATOM 773 N N . GLU A 1 96 ? -10.717 5.106 12.442 1.00 89.19 96 GLU A N 1
ATOM 774 C CA . GLU A 1 96 ? -10.271 6.358 13.057 1.00 89.19 96 GLU A CA 1
ATOM 775 C C . GLU A 1 96 ? -11.394 7.020 13.868 1.00 89.19 96 GLU A C 1
ATOM 777 O O . GLU A 1 96 ? -11.192 7.385 15.027 1.00 89.19 96 GLU A O 1
ATOM 782 N N . ASP A 1 97 ? -12.613 7.052 13.327 1.00 88.38 97 ASP A N 1
ATOM 783 C CA . ASP A 1 97 ? -13.771 7.636 14.013 1.00 88.38 97 ASP A CA 1
ATOM 784 C C . ASP A 1 97 ? -14.203 6.846 15.262 1.00 88.38 97 ASP A C 1
ATOM 786 O O . ASP A 1 97 ? -14.710 7.417 16.230 1.00 88.38 97 ASP A O 1
ATOM 790 N N . ASN A 1 98 ? -14.042 5.515 15.251 1.00 87.31 98 ASN A N 1
ATOM 791 C CA . ASN A 1 98 ? -14.693 4.634 16.230 1.00 87.31 98 ASN A CA 1
ATOM 792 C C . ASN A 1 98 ? -13.739 3.902 17.187 1.00 87.31 98 ASN A C 1
ATOM 794 O O . ASN A 1 98 ? -14.189 3.425 18.234 1.00 87.31 98 ASN A O 1
ATOM 798 N N . ASP A 1 99 ? -12.446 3.773 16.874 1.00 88.12 99 ASP A N 1
ATOM 799 C CA . ASP A 1 99 ? -11.497 3.022 17.700 1.00 88.12 99 ASP A CA 1
ATOM 800 C C . ASP A 1 99 ? -10.483 3.939 18.394 1.00 88.12 99 ASP A C 1
ATOM 802 O O . ASP A 1 99 ? -9.441 4.308 17.857 1.00 88.12 99 ASP A O 1
ATOM 806 N N . LYS A 1 100 ? -10.735 4.236 19.672 1.00 87.94 100 LYS A N 1
ATOM 807 C CA . LYS A 1 100 ? -9.804 5.013 20.506 1.00 87.94 100 LYS A CA 1
ATOM 808 C C . LYS A 1 100 ? -8.404 4.390 20.576 1.00 87.94 100 LYS A C 1
ATOM 810 O O . LYS A 1 100 ? -7.426 5.123 20.677 1.00 87.94 100 LYS A O 1
ATOM 815 N N . LEU A 1 101 ? -8.294 3.056 20.513 1.00 87.44 101 LEU A N 1
ATOM 816 C CA . LEU A 1 101 ? -7.000 2.362 20.521 1.00 87.44 101 LEU A CA 1
ATOM 817 C C . LEU A 1 101 ? -6.262 2.492 19.188 1.00 87.44 101 LEU A C 1
ATOM 819 O O . LEU A 1 101 ? -5.057 2.251 19.144 1.00 87.44 101 LEU A O 1
ATOM 823 N N . TYR A 1 102 ? -6.972 2.785 18.100 1.00 87.81 102 TYR A N 1
ATOM 824 C CA . TYR A 1 102 ? -6.361 3.090 16.812 1.00 87.81 102 TYR A CA 1
ATOM 825 C C . TYR A 1 102 ? -5.694 4.461 16.895 1.00 87.81 102 TYR A C 1
ATOM 827 O O . TYR A 1 102 ? -4.485 4.557 16.716 1.00 87.81 102 TYR A O 1
ATOM 835 N N . ASN A 1 103 ? -6.439 5.480 17.326 1.00 86.31 103 ASN A N 1
ATOM 836 C CA . ASN A 1 103 ? -5.916 6.842 17.472 1.00 86.31 103 ASN A CA 1
ATOM 837 C C . ASN A 1 103 ? -4.765 6.918 18.483 1.00 86.31 103 ASN A C 1
ATOM 839 O O . ASN A 1 103 ? -3.746 7.546 18.213 1.00 86.31 103 ASN A O 1
ATOM 843 N N . ALA A 1 104 ? -4.878 6.216 19.617 1.00 86.56 104 ALA A N 1
ATOM 844 C CA . ALA A 1 104 ? -3.803 6.151 20.606 1.00 86.56 104 ALA A CA 1
ATOM 845 C C . ALA A 1 104 ? -2.494 5.602 20.014 1.00 86.56 104 ALA A C 1
ATOM 847 O O . ALA A 1 104 ? -1.438 6.174 20.246 1.00 86.56 104 ALA A O 1
ATOM 848 N N . TYR A 1 105 ? -2.561 4.554 19.188 1.00 86.06 105 TYR A N 1
ATOM 849 C CA . TYR A 1 105 ? -1.367 3.960 18.584 1.00 86.06 105 TYR A CA 1
ATOM 850 C C . TYR A 1 105 ? -0.605 4.928 17.673 1.00 86.06 105 TYR A C 1
ATOM 852 O O . TYR A 1 105 ? 0.623 4.895 17.663 1.00 86.06 105 TYR A O 1
ATOM 860 N N . PHE A 1 106 ? -1.306 5.777 16.917 1.00 82.94 106 PHE A N 1
ATOM 861 C CA . PHE A 1 106 ? -0.664 6.762 16.038 1.00 82.94 106 PHE A CA 1
ATOM 862 C C . PHE A 1 106 ? -0.221 8.030 16.770 1.00 82.94 106 PHE A C 1
ATOM 864 O O . PHE A 1 106 ? 0.727 8.670 16.334 1.00 82.94 106 PHE A O 1
ATOM 871 N N . ASN A 1 107 ? -0.850 8.352 17.902 1.00 75.88 107 ASN A N 1
ATOM 872 C CA . ASN A 1 107 ? -0.452 9.472 18.757 1.00 75.88 107 ASN A CA 1
ATOM 873 C C . ASN A 1 107 ? 0.716 9.122 19.701 1.00 75.88 107 ASN A C 1
ATOM 875 O O . ASN A 1 107 ? 1.323 10.010 20.295 1.00 75.88 107 ASN A O 1
ATOM 879 N N . GLU A 1 108 ? 1.036 7.837 19.873 1.00 69.50 108 GLU A N 1
ATOM 880 C CA . GLU A 1 108 ? 2.190 7.386 20.652 1.00 69.50 108 GLU A CA 1
ATOM 881 C C . GLU A 1 108 ? 3.503 7.652 19.895 1.00 69.50 108 GLU A C 1
ATOM 883 O O . GLU A 1 108 ? 3.726 7.135 18.798 1.00 69.50 108 GLU A O 1
ATOM 888 N N . SER A 1 109 ? 4.411 8.423 20.504 1.00 58.22 109 SER A N 1
ATOM 889 C CA . SER A 1 109 ? 5.774 8.611 19.993 1.00 58.22 109 SER A CA 1
ATOM 890 C C . SER A 1 109 ? 6.581 7.318 20.141 1.00 58.22 109 SER A C 1
ATOM 892 O O . SER A 1 109 ? 6.758 6.805 21.246 1.00 58.22 109 SER A O 1
ATOM 894 N N . GLU A 1 110 ? 7.112 6.799 19.033 1.00 53.94 110 GLU A N 1
ATOM 895 C CA . GLU A 1 110 ? 8.113 5.732 19.049 1.00 53.94 110 GLU A CA 1
ATOM 896 C C . GLU A 1 110 ? 9.489 6.382 18.835 1.00 53.94 110 GLU A C 1
ATOM 898 O O . GLU A 1 110 ? 9.777 6.923 17.770 1.00 53.94 110 GLU A O 1
ATOM 903 N N . ILE A 1 111 ? 10.364 6.331 19.849 1.00 55.00 111 ILE A N 1
ATOM 904 C CA . ILE A 1 111 ? 11.789 6.704 19.718 1.00 55.00 111 ILE A CA 1
ATOM 905 C C . ILE A 1 111 ? 11.980 8.168 19.247 1.00 55.00 111 ILE A C 1
ATOM 907 O O . ILE A 1 111 ? 12.799 8.469 18.380 1.00 55.00 111 ILE A O 1
ATOM 911 N N . GLY A 1 112 ? 11.203 9.106 19.800 1.00 52.94 112 GLY A N 1
ATOM 912 C CA . GLY A 1 112 ? 11.374 10.541 19.534 1.00 52.94 112 GLY A CA 1
ATOM 913 C C . GLY A 1 112 ? 10.926 11.008 18.145 1.00 52.94 112 GLY A C 1
ATOM 914 O O . GLY A 1 112 ? 11.171 12.160 17.793 1.00 52.94 112 GLY A O 1
ATOM 915 N N . ARG A 1 113 ? 10.255 10.150 17.364 1.00 54.53 113 ARG A N 1
ATOM 916 C CA . ARG A 1 113 ? 9.487 10.549 16.176 1.00 54.53 113 ARG A CA 1
ATOM 917 C C . ARG A 1 113 ? 8.024 10.175 16.389 1.00 54.53 113 ARG A C 1
ATOM 919 O O . ARG A 1 113 ? 7.719 9.125 16.957 1.00 54.53 113 ARG A O 1
ATOM 926 N N . GLU A 1 114 ? 7.115 11.055 15.993 1.00 57.22 114 GLU A N 1
ATOM 927 C CA . GLU A 1 114 ? 5.698 10.699 15.903 1.00 57.22 114 GLU A CA 1
ATOM 928 C C . GLU A 1 114 ? 5.561 9.565 14.879 1.00 57.22 114 GLU A C 1
ATOM 930 O O . GLU A 1 114 ? 6.232 9.580 13.840 1.00 57.22 114 GLU A O 1
ATOM 935 N N . ARG A 1 115 ? 4.749 8.539 15.172 1.00 65.06 115 ARG A N 1
ATOM 936 C CA . ARG A 1 115 ? 4.416 7.561 14.132 1.00 65.06 115 ARG A CA 1
ATOM 937 C C . ARG A 1 115 ? 3.678 8.320 13.038 1.00 65.06 115 ARG A C 1
ATOM 939 O O . ARG A 1 115 ? 2.747 9.056 13.342 1.00 65.06 115 ARG A O 1
ATOM 946 N N . GLU A 1 116 ? 4.052 8.113 11.777 1.00 66.44 116 GLU A N 1
ATOM 947 C CA . GLU A 1 116 ? 3.269 8.661 10.670 1.00 66.44 116 GLU A CA 1
ATOM 948 C C . GLU A 1 116 ? 1.832 8.139 10.775 1.00 66.44 116 GLU A C 1
ATOM 950 O O . GLU A 1 116 ? 1.575 6.933 10.651 1.00 66.44 116 GLU A O 1
ATOM 955 N N . GLY A 1 117 ? 0.948 9.078 11.124 1.00 63.62 117 GLY A N 1
ATOM 956 C CA . GLY A 1 117 ? -0.438 8.861 11.507 1.00 63.62 117 GLY A CA 1
ATOM 957 C C . GLY A 1 117 ? -1.335 8.505 10.330 1.00 63.62 117 GLY A C 1
ATOM 958 O O . GLY A 1 117 ? -0.863 8.479 9.186 1.00 63.62 117 GLY A O 1
ATOM 959 N N . PRO A 1 118 ? -2.616 8.187 10.594 1.00 64.25 118 PRO A N 1
ATOM 960 C CA . PRO A 1 118 ? -3.518 7.688 9.568 1.00 64.25 118 PRO A CA 1
ATOM 961 C C . PRO A 1 118 ? -3.602 8.660 8.390 1.00 64.25 118 PRO A C 1
ATOM 963 O O . PRO A 1 118 ? -3.372 9.863 8.528 1.00 64.25 118 PRO A O 1
ATOM 966 N N . LEU A 1 119 ? -3.872 8.107 7.207 1.00 67.50 119 LEU A N 1
ATOM 967 C CA . LEU A 1 119 ? -3.873 8.862 5.959 1.00 67.50 119 LEU A CA 1
ATOM 968 C C . LEU A 1 119 ? -4.807 10.067 6.063 1.00 67.50 119 LEU A C 1
ATOM 970 O O . LEU A 1 119 ? -6.028 9.918 6.040 1.00 67.50 119 LEU A O 1
ATOM 974 N N . ASN A 1 120 ? -4.221 11.262 6.124 1.00 73.31 120 ASN A N 1
ATOM 975 C CA . ASN A 1 120 ? -4.983 12.492 6.021 1.00 73.31 120 ASN A CA 1
ATOM 976 C C . ASN A 1 120 ? -5.508 12.662 4.584 1.00 73.31 120 ASN A C 1
ATOM 978 O O . ASN A 1 120 ? -5.056 12.012 3.634 1.00 73.31 120 ASN A O 1
ATOM 982 N N . MET A 1 121 ? -6.475 13.562 4.416 1.00 76.25 121 MET A N 1
ATOM 983 C CA . MET A 1 121 ? -7.109 13.810 3.118 1.00 76.25 121 MET A CA 1
ATOM 984 C C . MET A 1 121 ? -6.087 14.151 2.016 1.00 76.25 121 MET A C 1
ATOM 986 O O . MET A 1 121 ? -6.217 13.679 0.888 1.00 76.25 121 MET A O 1
ATOM 990 N N . MET A 1 122 ? -5.015 14.872 2.361 1.00 80.25 122 MET A N 1
ATOM 991 C CA . MET A 1 122 ? -3.948 15.240 1.427 1.00 80.25 122 MET A CA 1
ATOM 992 C C . MET A 1 122 ? -3.192 14.014 0.888 1.00 80.25 122 MET A C 1
ATOM 994 O O . MET A 1 122 ? -2.898 13.954 -0.307 1.00 80.25 122 MET A O 1
ATOM 998 N N . TYR A 1 123 ? -2.894 13.020 1.727 1.00 81.31 123 TYR A N 1
ATOM 999 C CA . TYR A 1 123 ? -2.216 11.792 1.299 1.00 81.31 123 TYR A CA 1
ATOM 1000 C C . TYR A 1 123 ? -3.093 10.945 0.372 1.00 81.31 123 TYR A C 1
ATOM 1002 O O . TYR A 1 123 ? -2.614 10.427 -0.640 1.00 81.31 123 TYR A O 1
ATOM 1010 N N . TRP A 1 124 ? -4.397 10.870 0.653 1.00 83.12 124 TRP A N 1
ATOM 1011 C CA . TRP A 1 124 ? -5.343 10.203 -0.241 1.00 83.12 124 TRP A CA 1
ATOM 1012 C C . TRP A 1 124 ? -5.412 10.866 -1.613 1.00 83.12 124 TRP A C 1
ATOM 1014 O O . TRP A 1 124 ? -5.428 10.167 -2.629 1.00 83.12 124 TRP A O 1
ATOM 1024 N N . ASP A 1 125 ? -5.423 12.195 -1.659 1.00 85.94 125 ASP A N 1
ATOM 1025 C CA . ASP A 1 125 ? -5.498 12.939 -2.914 1.00 85.94 125 ASP A CA 1
ATOM 1026 C C . ASP A 1 125 ? -4.224 12.779 -3.750 1.00 85.94 125 ASP A C 1
ATOM 1028 O O . ASP A 1 125 ? -4.313 12.531 -4.957 1.00 85.94 125 ASP A O 1
ATOM 1032 N N . LYS A 1 126 ? -3.041 12.803 -3.116 1.00 85.00 126 LYS A N 1
ATOM 1033 C CA . LYS A 1 126 ? -1.760 12.499 -3.781 1.00 85.00 126 LYS A CA 1
ATOM 1034 C C . LYS A 1 126 ? -1.757 11.087 -4.379 1.00 85.00 126 LYS A C 1
ATOM 1036 O O . LYS A 1 126 ? -1.457 10.921 -5.564 1.00 85.00 126 LYS A O 1
ATOM 1041 N N . ALA A 1 127 ? -2.153 10.077 -3.599 1.00 82.75 127 ALA A N 1
ATOM 1042 C CA . ALA A 1 127 ? -2.212 8.689 -4.058 1.00 82.75 127 ALA A CA 1
ATOM 1043 C C . ALA A 1 127 ? -3.202 8.502 -5.224 1.00 82.75 127 ALA A C 1
ATOM 1045 O O . ALA A 1 127 ? -2.875 7.860 -6.225 1.00 82.75 127 ALA A O 1
ATOM 1046 N N . LYS A 1 128 ? -4.396 9.107 -5.135 1.00 87.44 128 LYS A N 1
ATOM 1047 C CA . LYS A 1 128 ? -5.409 9.082 -6.206 1.00 87.44 128 LYS A CA 1
ATOM 1048 C C . LYS A 1 128 ? -4.906 9.753 -7.477 1.00 87.44 128 LYS A C 1
ATOM 1050 O O . LYS A 1 128 ? -5.092 9.198 -8.561 1.00 87.44 128 LYS A O 1
ATOM 1055 N N . LYS A 1 129 ? -4.266 10.920 -7.356 1.00 86.81 129 LYS A N 1
ATOM 1056 C CA . LYS A 1 129 ? -3.692 11.654 -8.488 1.00 86.81 129 LYS A CA 1
ATOM 1057 C C . LYS A 1 129 ? -2.645 10.805 -9.209 1.00 86.81 129 LYS A C 1
ATOM 1059 O O . LYS A 1 129 ? -2.801 10.567 -10.404 1.00 86.81 129 LYS A O 1
ATOM 1064 N N . LYS A 1 130 ? -1.665 10.255 -8.482 1.00 81.75 130 LYS A N 1
ATOM 1065 C CA . LYS A 1 130 ? -0.596 9.436 -9.078 1.00 81.75 130 LYS A CA 1
ATOM 1066 C C . LYS A 1 130 ? -1.131 8.160 -9.734 1.00 81.75 130 LYS A C 1
ATOM 1068 O O . LYS A 1 130 ? -0.686 7.774 -10.810 1.00 81.75 130 LYS A O 1
ATOM 1073 N N . LEU A 1 131 ? -2.124 7.506 -9.125 1.00 80.75 131 LEU A N 1
ATOM 1074 C CA . LEU A 1 131 ? -2.758 6.325 -9.720 1.00 80.75 131 LEU A CA 1
ATOM 1075 C C . LEU A 1 131 ? -3.599 6.660 -10.954 1.00 80.75 131 LEU A C 1
ATOM 1077 O O . LEU A 1 131 ? -3.690 5.842 -11.867 1.00 80.75 131 LEU A O 1
ATOM 1081 N N . LYS A 1 132 ? -4.203 7.851 -11.010 1.00 83.38 132 LYS A N 1
ATOM 1082 C CA . LYS A 1 132 ? -4.909 8.332 -12.201 1.00 83.38 132 LYS A CA 1
ATOM 1083 C C . LYS A 1 132 ? -3.936 8.653 -13.336 1.00 83.38 132 LYS A C 1
ATOM 1085 O O . LYS A 1 132 ? -4.212 8.264 -14.464 1.00 83.38 132 LYS A O 1
ATOM 1090 N N . GLU A 1 133 ? -2.812 9.300 -13.035 1.00 78.38 133 GLU A N 1
ATOM 1091 C CA . GLU A 1 133 ? -1.719 9.535 -13.991 1.00 78.38 133 GLU A CA 1
ATOM 1092 C C . GLU A 1 133 ? -1.190 8.210 -14.546 1.00 78.38 133 GLU A C 1
ATOM 1094 O O . GLU A 1 133 ? -1.139 8.036 -15.760 1.00 78.38 133 GLU A O 1
ATOM 1099 N N . ARG A 1 134 ? -0.942 7.222 -13.675 1.00 71.62 134 ARG A N 1
ATOM 1100 C CA . ARG A 1 134 ? -0.583 5.859 -14.090 1.00 71.62 134 ARG A CA 1
ATOM 1101 C C . ARG A 1 134 ? -1.650 5.238 -14.994 1.00 71.62 134 ARG A C 1
ATOM 1103 O O . ARG A 1 134 ? -1.323 4.711 -16.042 1.00 71.62 134 ARG A O 1
ATOM 1110 N N . LYS A 1 135 ? -2.933 5.278 -14.621 1.00 69.00 135 LYS A N 1
ATOM 1111 C CA . LYS A 1 135 ? -4.011 4.696 -15.446 1.00 69.00 135 LYS A CA 1
ATOM 1112 C C . LYS A 1 135 ? -4.166 5.385 -16.802 1.00 69.00 135 LYS A C 1
ATOM 1114 O O . LYS A 1 135 ? -4.572 4.726 -17.752 1.00 69.00 135 LYS A O 1
ATOM 1119 N N . LEU A 1 136 ? -3.872 6.681 -16.888 1.00 64.50 136 LEU A N 1
ATOM 1120 C CA . LEU A 1 136 ? -3.866 7.422 -18.148 1.00 64.50 136 LEU A CA 1
ATOM 1121 C C . LEU A 1 136 ? -2.709 6.968 -19.051 1.00 64.50 136 LEU A C 1
ATOM 1123 O O . LEU A 1 136 ? -2.917 6.790 -20.246 1.00 64.50 136 LEU A O 1
ATOM 1127 N N . ASP A 1 137 ? -1.542 6.711 -18.459 1.00 58.44 137 ASP A N 1
ATOM 1128 C CA . ASP A 1 137 ? -0.356 6.174 -19.136 1.00 58.44 137 ASP A CA 1
ATOM 1129 C C . ASP A 1 137 ? -0.545 4.709 -19.590 1.00 58.44 137 ASP A C 1
ATOM 1131 O O . ASP A 1 137 ? -0.183 4.340 -20.698 1.00 58.44 137 ASP A O 1
ATOM 1135 N N . ILE A 1 138 ? -1.214 3.882 -18.780 1.00 54.56 138 ILE A N 1
ATOM 1136 C CA . ILE A 1 138 ? -1.593 2.487 -19.101 1.00 54.56 138 ILE A CA 1
ATOM 1137 C C . ILE A 1 138 ? -2.700 2.420 -20.163 1.00 54.56 138 ILE A C 1
ATOM 1139 O O . ILE A 1 138 ? -2.705 1.556 -21.038 1.00 54.56 138 ILE A O 1
ATOM 1143 N N . GLY A 1 139 ? -3.672 3.336 -20.096 1.00 50.62 139 GLY A N 1
ATOM 1144 C CA . GLY A 1 139 ? -4.756 3.441 -21.077 1.00 50.62 139 GLY A CA 1
ATOM 1145 C C . GLY A 1 139 ? -4.249 3.741 -22.490 1.00 50.62 139 GLY A C 1
ATOM 1146 O O . GLY A 1 139 ? -4.906 3.385 -23.469 1.00 50.62 139 GLY A O 1
ATOM 1147 N N . ALA A 1 140 ? -3.056 4.324 -22.595 1.00 57.31 140 ALA A N 1
ATOM 1148 C CA . ALA A 1 140 ? -2.261 4.378 -23.807 1.00 57.31 140 ALA A CA 1
ATOM 1149 C C . ALA A 1 140 ? -1.302 3.176 -23.832 1.00 57.31 140 ALA A C 1
ATOM 1151 O O . ALA A 1 140 ? -0.125 3.367 -23.570 1.00 57.31 140 ALA A O 1
ATOM 1152 N N . GLN A 1 141 ? -1.809 1.956 -24.101 1.00 59.56 141 GLN A N 1
ATOM 1153 C CA . GLN A 1 141 ? -1.053 0.681 -24.085 1.00 59.56 141 GLN A CA 1
ATOM 1154 C C . GLN A 1 141 ? 0.438 0.874 -24.390 1.00 59.56 141 GLN A C 1
ATOM 1156 O O . GLN A 1 141 ? 0.845 0.948 -25.555 1.00 59.56 141 GLN A O 1
ATOM 1161 N N . ASN A 1 142 ? 1.248 0.988 -23.338 1.00 69.25 142 ASN A N 1
ATOM 1162 C CA . ASN A 1 142 ? 2.663 1.235 -23.519 1.00 69.25 142 ASN A CA 1
ATOM 1163 C C . ASN A 1 142 ? 3.342 -0.068 -23.948 1.00 69.25 142 ASN A C 1
ATOM 1165 O O . ASN A 1 142 ? 2.842 -1.182 -23.763 1.00 69.25 142 ASN A O 1
ATOM 1169 N N . GLU A 1 143 ? 4.500 0.088 -24.568 1.00 74.75 143 GLU A N 1
ATOM 1170 C CA . GLU A 1 143 ? 5.251 -1.004 -25.169 1.00 74.75 143 GLU A CA 1
ATOM 1171 C C . GLU A 1 143 ? 5.537 -2.155 -24.180 1.00 74.75 143 GLU A C 1
ATOM 1173 O O . GLU A 1 143 ? 5.433 -3.328 -24.541 1.00 74.75 143 GLU A O 1
ATOM 1178 N N . GLY A 1 144 ? 5.810 -1.810 -22.914 1.00 71.69 144 GLY A N 1
ATOM 1179 C CA . GLY A 1 144 ? 6.059 -2.735 -21.803 1.00 71.69 144 GLY A CA 1
ATOM 1180 C C . GLY A 1 144 ? 4.887 -3.655 -21.492 1.00 71.69 144 GLY A C 1
ATOM 1181 O O . GLY A 1 144 ? 5.055 -4.864 -21.348 1.00 71.69 144 GLY A O 1
ATOM 1182 N N . GLU A 1 145 ? 3.686 -3.101 -21.405 1.00 68.44 145 GLU A N 1
ATOM 1183 C CA . GLU A 1 145 ? 2.490 -3.879 -21.084 1.00 68.44 145 GLU A CA 1
ATOM 1184 C C . GLU A 1 145 ? 2.087 -4.812 -22.217 1.00 68.44 145 GLU A C 1
ATOM 1186 O O . GLU A 1 145 ? 1.712 -5.958 -21.970 1.00 68.44 145 GLU A O 1
ATOM 1191 N N . ARG A 1 146 ? 2.228 -4.352 -23.463 1.00 72.06 146 ARG A N 1
ATOM 1192 C CA . ARG A 1 146 ? 1.999 -5.194 -24.638 1.00 72.06 146 ARG A CA 1
ATOM 1193 C C . ARG A 1 146 ? 2.951 -6.393 -24.656 1.00 72.06 146 ARG A C 1
ATOM 1195 O O . ARG A 1 146 ? 2.498 -7.501 -24.923 1.00 72.06 146 ARG A O 1
ATOM 1202 N N . TYR A 1 147 ? 4.218 -6.183 -24.297 1.00 75.00 147 TYR A N 1
ATOM 1203 C CA . TYR A 1 147 ? 5.206 -7.254 -24.164 1.00 75.00 147 TYR A CA 1
ATOM 1204 C C . TYR A 1 147 ? 4.858 -8.246 -23.039 1.00 75.00 147 TYR A C 1
ATOM 1206 O O . TYR A 1 147 ? 4.954 -9.453 -23.231 1.00 75.00 147 TYR A O 1
ATOM 1214 N N . LEU A 1 148 ? 4.414 -7.767 -21.868 1.00 74.56 148 LEU A N 1
ATOM 1215 C CA . LEU A 1 148 ? 4.063 -8.636 -20.729 1.00 74.56 148 LEU A CA 1
ATOM 1216 C C . LEU A 1 148 ? 2.817 -9.501 -20.966 1.00 74.56 148 LEU A C 1
ATOM 1218 O O . LEU A 1 148 ? 2.667 -10.543 -20.330 1.00 74.56 148 LEU A O 1
ATOM 1222 N N . LEU A 1 149 ? 1.912 -9.053 -21.835 1.00 71.25 149 LEU A N 1
ATOM 1223 C CA . LEU A 1 149 ? 0.707 -9.792 -22.214 1.00 71.25 149 LEU A CA 1
ATOM 1224 C C . LEU A 1 149 ? 0.952 -10.781 -23.362 1.00 71.25 149 LEU A C 1
ATOM 1226 O O . LEU A 1 149 ? 0.071 -11.590 -23.662 1.00 71.25 149 LEU A O 1
ATOM 1230 N N . GLU A 1 150 ? 2.117 -10.723 -24.009 1.00 73.88 150 GLU A N 1
ATOM 1231 C CA . GLU A 1 150 ? 2.458 -11.629 -25.097 1.00 73.88 150 GLU A CA 1
ATOM 1232 C C . GLU A 1 150 ? 2.732 -13.047 -24.552 1.00 73.88 150 GLU A C 1
ATOM 1234 O O . GLU A 1 150 ? 3.445 -13.205 -23.556 1.00 73.88 150 GLU A O 1
ATOM 1239 N N . PRO A 1 151 ? 2.161 -14.105 -25.161 1.00 67.69 151 PRO A N 1
ATOM 1240 C CA . PRO A 1 151 ? 2.410 -15.476 -24.729 1.00 67.69 151 PRO A CA 1
ATOM 1241 C C . PRO A 1 151 ? 3.907 -15.813 -24.748 1.00 67.69 151 PRO A C 1
ATOM 1243 O O . PRO A 1 151 ? 4.587 -15.598 -25.751 1.00 67.69 151 PRO A O 1
ATOM 1246 N N . THR A 1 152 ? 4.429 -16.392 -23.662 1.00 63.22 152 THR A N 1
ATOM 1247 C CA . THR A 1 152 ? 5.826 -16.842 -23.619 1.00 63.22 152 THR A CA 1
ATOM 1248 C C . THR A 1 152 ? 6.035 -17.996 -24.586 1.00 63.22 152 THR A C 1
ATOM 1250 O O . THR A 1 152 ? 5.258 -18.953 -24.588 1.00 63.22 152 THR A O 1
ATOM 1253 N N . ALA A 1 153 ? 7.107 -17.945 -25.366 1.00 66.06 153 ALA A N 1
ATOM 1254 C CA . ALA A 1 153 ? 7.434 -19.034 -26.266 1.00 66.06 153 ALA A CA 1
ATOM 1255 C C . ALA A 1 153 ? 7.784 -20.337 -25.530 1.00 66.06 153 ALA A C 1
ATOM 1257 O O . ALA A 1 153 ? 8.375 -20.324 -24.448 1.00 66.06 153 ALA A O 1
ATOM 1258 N N . ASP A 1 154 ? 7.446 -21.469 -26.150 1.00 65.81 154 ASP A N 1
ATOM 1259 C CA . ASP A 1 154 ? 7.759 -22.798 -25.629 1.00 65.81 154 ASP A CA 1
ATOM 1260 C C . ASP A 1 154 ? 9.251 -23.118 -25.799 1.00 65.81 154 ASP A C 1
ATOM 1262 O O . ASP A 1 154 ? 9.738 -23.384 -26.899 1.00 65.81 154 ASP A O 1
ATOM 1266 N N . ILE A 1 155 ? 9.965 -23.123 -24.675 1.00 61.34 155 ILE A N 1
ATOM 1267 C CA . ILE A 1 155 ? 11.410 -23.370 -24.580 1.00 61.34 155 ILE A CA 1
ATOM 1268 C C . ILE A 1 155 ? 11.760 -24.822 -24.972 1.00 61.34 155 ILE A C 1
ATOM 1270 O O . ILE A 1 155 ? 12.906 -25.116 -25.305 1.00 61.34 155 ILE A O 1
ATOM 1274 N N . ASN A 1 156 ? 10.787 -25.744 -24.977 1.00 64.4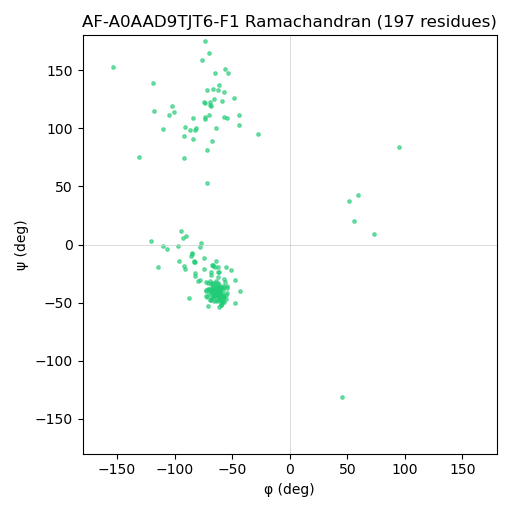4 156 ASN A N 1
ATOM 1275 C CA . ASN A 1 156 ? 11.011 -27.150 -25.332 1.00 64.44 156 ASN A CA 1
ATOM 1276 C C . ASN A 1 156 ? 10.949 -27.414 -26.843 1.00 64.44 156 ASN A C 1
ATOM 1278 O O . ASN A 1 156 ? 11.262 -28.521 -27.296 1.00 64.44 156 ASN A O 1
ATOM 1282 N N . ASN A 1 157 ? 10.557 -26.417 -27.639 1.00 73.81 157 ASN A N 1
ATOM 1283 C CA . ASN A 1 157 ? 10.542 -26.538 -29.085 1.00 73.81 157 ASN A CA 1
ATOM 1284 C C . ASN A 1 157 ? 11.978 -26.490 -29.634 1.00 73.81 157 ASN A C 1
ATOM 1286 O O . ASN A 1 157 ? 12.628 -25.449 -29.648 1.00 73.81 157 ASN A O 1
ATOM 1290 N N . LYS A 1 158 ? 12.473 -27.624 -30.140 1.00 67.44 158 LYS A N 1
ATOM 1291 C CA . LYS A 1 158 ? 13.839 -27.751 -30.684 1.00 67.44 158 LYS A CA 1
ATOM 1292 C C . LYS A 1 158 ? 14.105 -26.899 -31.935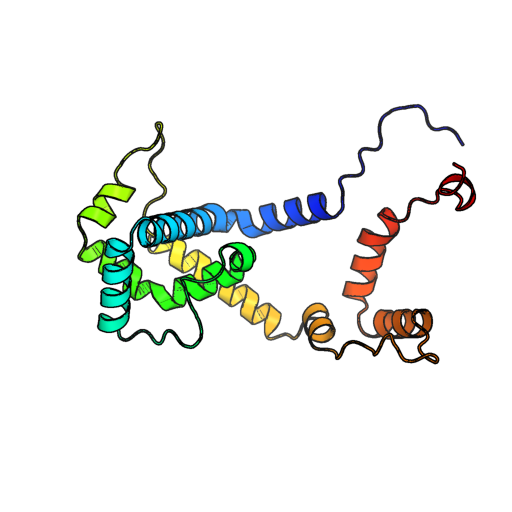 1.00 67.44 158 LYS A C 1
ATOM 1294 O O . LYS A 1 158 ? 15.265 -26.713 -32.282 1.00 67.44 158 LYS A O 1
ATOM 1299 N N . ASN A 1 159 ? 13.064 -26.372 -32.584 1.00 69.50 159 ASN A N 1
ATOM 1300 C CA . ASN A 1 159 ? 13.181 -25.454 -33.722 1.00 69.50 159 ASN A CA 1
ATOM 1301 C C . ASN A 1 159 ? 13.116 -23.972 -33.306 1.00 69.50 159 ASN A C 1
ATOM 1303 O O . ASN A 1 159 ? 12.947 -23.099 -34.156 1.00 69.50 159 ASN A O 1
ATOM 1307 N N . TYR A 1 160 ? 13.196 -23.675 -32.008 1.00 70.69 160 TYR A N 1
ATOM 1308 C CA . TYR A 1 160 ? 13.061 -22.323 -31.488 1.00 70.69 160 TYR A CA 1
ATOM 1309 C C . TYR A 1 160 ? 14.385 -21.547 -31.541 1.00 70.69 160 TYR A C 1
ATOM 1311 O O . TYR A 1 160 ? 15.309 -21.811 -30.772 1.00 70.69 160 TYR A O 1
ATOM 1319 N N . ASP A 1 161 ? 14.473 -20.564 -32.441 1.00 76.50 161 ASP A N 1
ATOM 1320 C CA . ASP A 1 161 ? 15.614 -19.649 -32.520 1.00 76.50 161 ASP A CA 1
ATOM 1321 C C . ASP A 1 161 ? 15.376 -18.398 -31.664 1.00 76.50 161 ASP A C 1
ATOM 1323 O O . ASP A 1 161 ? 14.704 -17.441 -32.063 1.00 76.50 161 ASP A O 1
ATOM 1327 N N . ILE A 1 162 ? 15.996 -18.402 -30.484 1.00 72.56 162 ILE A N 1
ATOM 1328 C CA . ILE A 1 162 ? 15.970 -17.289 -29.537 1.00 72.56 162 ILE A CA 1
ATOM 1329 C C . ILE A 1 162 ? 16.509 -15.990 -30.160 1.00 72.56 162 ILE A C 1
ATOM 1331 O O . ILE A 1 162 ? 15.974 -14.921 -29.883 1.00 72.56 162 ILE A O 1
ATOM 1335 N N . LEU A 1 163 ? 17.521 -16.042 -31.034 1.00 75.00 163 LEU A N 1
ATOM 1336 C CA . LEU A 1 163 ? 18.126 -14.841 -31.620 1.00 75.00 163 LEU A CA 1
ATOM 1337 C C . LEU A 1 163 ? 17.206 -14.197 -32.657 1.00 75.00 163 LEU A C 1
ATOM 1339 O O . LEU A 1 163 ? 17.102 -12.970 -32.713 1.00 75.00 163 LEU A O 1
ATOM 1343 N N . SER A 1 164 ? 16.523 -15.011 -33.461 1.00 76.62 164 SER A N 1
ATOM 1344 C CA . SER A 1 164 ? 15.501 -14.520 -34.390 1.00 76.62 164 SER A CA 1
ATOM 1345 C C . SER A 1 164 ? 14.303 -13.930 -33.650 1.00 76.62 164 SER A C 1
ATOM 1347 O O . SER A 1 164 ? 13.803 -12.879 -34.056 1.00 76.62 164 SER A O 1
ATOM 1349 N N . LEU A 1 165 ? 13.906 -14.524 -32.518 1.00 74.75 165 LEU A N 1
ATOM 1350 C CA . LEU A 1 165 ? 12.895 -13.939 -31.639 1.00 74.75 165 LEU A CA 1
ATOM 1351 C C . LEU A 1 165 ? 13.334 -12.560 -31.126 1.00 74.75 165 LEU A C 1
ATOM 1353 O O . LEU A 1 165 ? 12.595 -11.593 -31.276 1.00 74.75 165 LEU A O 1
ATOM 1357 N N . TRP A 1 166 ? 14.546 -12.436 -30.578 1.00 74.44 166 TRP A N 1
ATOM 1358 C CA . TRP A 1 166 ? 15.051 -11.153 -30.074 1.00 74.44 166 TRP A CA 1
ATOM 1359 C C . TRP A 1 166 ? 15.117 -10.076 -31.159 1.00 74.44 166 TRP A C 1
ATOM 1361 O O . TRP A 1 166 ? 14.798 -8.922 -30.887 1.00 74.44 166 TRP A O 1
ATOM 1371 N N . LYS A 1 167 ? 15.481 -10.432 -32.396 1.00 79.31 167 LYS A N 1
ATOM 1372 C CA . LYS A 1 167 ? 15.459 -9.491 -33.529 1.00 79.31 167 LYS A CA 1
ATOM 1373 C C . LYS A 1 167 ? 14.041 -9.015 -33.845 1.00 79.31 167 LYS A C 1
ATOM 1375 O O . LYS A 1 167 ? 13.836 -7.818 -34.029 1.00 79.31 167 LYS A O 1
ATOM 1380 N N . LEU A 1 168 ? 13.072 -9.929 -33.868 1.00 79.38 168 LEU A N 1
ATOM 1381 C CA . LEU A 1 168 ? 11.669 -9.612 -34.134 1.00 79.38 168 LEU A CA 1
ATOM 1382 C C . LEU A 1 168 ? 11.045 -8.774 -33.003 1.00 79.38 168 LEU A C 1
ATOM 1384 O O . LEU A 1 168 ? 10.390 -7.758 -33.253 1.00 79.38 168 LEU A O 1
ATOM 1388 N N . HIS A 1 169 ? 11.300 -9.145 -31.749 1.00 76.06 169 HIS A N 1
ATOM 1389 C CA . HIS A 1 169 ? 10.831 -8.405 -30.579 1.00 76.06 169 HIS A CA 1
ATOM 1390 C C . HIS A 1 169 ? 11.524 -7.048 -30.459 1.00 76.06 169 HIS A C 1
ATOM 1392 O O . HIS A 1 169 ? 10.869 -6.081 -30.099 1.00 76.06 169 HIS A O 1
ATOM 1398 N N . GLY A 1 170 ? 12.795 -6.928 -30.853 1.00 75.75 170 GLY A N 1
ATOM 1399 C CA . GLY A 1 170 ? 13.495 -5.644 -30.887 1.00 75.75 170 GLY A CA 1
ATOM 1400 C C . GLY A 1 170 ? 12.867 -4.638 -31.855 1.00 75.75 170 GLY A C 1
ATOM 1401 O O . GLY A 1 170 ? 12.844 -3.443 -31.577 1.00 75.75 170 GLY A O 1
ATOM 1402 N N . THR A 1 171 ? 12.304 -5.116 -32.971 1.00 76.69 171 THR A N 1
ATOM 1403 C CA . THR A 1 171 ? 11.545 -4.264 -33.904 1.00 76.69 171 THR A CA 1
ATOM 1404 C C . THR A 1 171 ? 10.119 -3.975 -33.444 1.00 76.69 171 THR A C 1
ATOM 1406 O O . THR A 1 171 ? 9.586 -2.910 -33.739 1.00 76.69 171 THR A O 1
ATOM 1409 N N . THR A 1 172 ? 9.503 -4.913 -32.723 1.00 79.31 172 THR A N 1
ATOM 1410 C CA . THR A 1 172 ? 8.125 -4.785 -32.220 1.00 79.31 172 THR A CA 1
ATOM 1411 C C . THR A 1 172 ? 8.065 -3.893 -30.979 1.00 79.31 172 THR A C 1
ATOM 1413 O O . THR A 1 172 ? 7.082 -3.182 -30.770 1.00 79.31 172 THR A O 1
ATOM 1416 N N . TYR A 1 173 ? 9.144 -3.903 -30.196 1.00 82.06 173 TYR A N 1
ATOM 1417 C CA . TYR A 1 173 ? 9.303 -3.207 -28.931 1.00 82.06 173 TYR A CA 1
ATOM 1418 C C . TYR A 1 173 ? 10.642 -2.428 -28.912 1.00 82.06 173 TYR A C 1
ATOM 1420 O O . TYR A 1 173 ? 11.612 -2.849 -28.269 1.00 82.06 173 TYR A O 1
ATOM 1428 N N . PRO A 1 174 ? 10.727 -1.289 -29.628 1.00 75.00 174 PRO A N 1
ATOM 1429 C CA . PRO A 1 174 ? 11.954 -0.500 -29.744 1.00 75.00 174 PRO A CA 1
ATOM 1430 C C . PRO A 1 174 ? 12.400 0.184 -28.439 1.00 75.00 174 PRO A C 1
ATOM 1432 O O . PRO A 1 174 ? 13.600 0.241 -28.168 1.00 75.00 174 PRO A O 1
ATOM 1435 N N . THR A 1 175 ? 11.478 0.684 -27.614 1.00 74.94 175 THR A N 1
ATOM 1436 C CA . THR A 1 175 ? 11.777 1.366 -26.341 1.00 74.94 175 THR A CA 1
ATOM 1437 C C . THR A 1 175 ? 12.327 0.387 -25.303 1.00 74.94 175 THR A C 1
ATOM 1439 O O . THR A 1 175 ? 13.368 0.638 -24.700 1.00 74.94 175 THR A O 1
ATOM 1442 N N . LEU A 1 176 ? 11.684 -0.770 -25.131 1.00 74.62 176 LEU A N 1
ATOM 1443 C CA . LEU A 1 176 ? 12.140 -1.878 -24.296 1.00 74.62 176 LEU A CA 1
ATOM 1444 C C . LEU A 1 176 ? 13.442 -2.461 -24.822 1.00 74.62 176 LEU A C 1
ATOM 1446 O O . LEU A 1 176 ? 14.321 -2.767 -24.025 1.00 74.62 176 LEU A O 1
ATOM 1450 N N . SER A 1 177 ? 13.597 -2.598 -26.142 1.00 78.06 177 SER A N 1
ATOM 1451 C CA . SER A 1 177 ? 14.856 -3.056 -26.730 1.00 78.06 177 SER A CA 1
ATOM 1452 C C . SER A 1 177 ? 15.996 -2.080 -26.463 1.00 78.06 177 SER A C 1
ATOM 1454 O O . SER A 1 177 ? 17.128 -2.529 -26.280 1.00 78.06 177 SER A O 1
ATOM 1456 N N . GLN A 1 178 ? 15.722 -0.775 -26.444 1.00 73.50 178 GLN A N 1
ATOM 1457 C CA . GLN A 1 178 ? 16.714 0.248 -26.134 1.00 73.50 178 GLN A CA 1
ATOM 1458 C C . GLN A 1 178 ? 17.060 0.244 -24.642 1.00 73.50 178 GLN A C 1
ATOM 1460 O O . GLN A 1 178 ? 18.235 0.193 -24.305 1.00 73.50 178 GLN A O 1
ATOM 1465 N N . ILE A 1 179 ? 16.066 0.152 -23.751 1.00 74.94 179 ILE A N 1
ATOM 1466 C CA . ILE A 1 179 ? 16.289 -0.030 -22.307 1.00 74.94 179 ILE A CA 1
ATOM 1467 C C . ILE A 1 179 ? 17.081 -1.315 -22.044 1.00 74.94 179 ILE A C 1
ATOM 1469 O O . ILE A 1 179 ? 18.037 -1.308 -21.275 1.00 74.94 179 ILE A O 1
ATOM 1473 N N . ALA A 1 180 ? 16.719 -2.425 -22.689 1.00 72.62 180 ALA A N 1
ATOM 1474 C CA . ALA A 1 180 ? 17.404 -3.696 -22.519 1.00 72.62 180 ALA A CA 1
ATOM 1475 C C . ALA A 1 180 ? 18.847 -3.630 -23.030 1.00 72.62 180 ALA A C 1
ATOM 1477 O O . ALA A 1 180 ? 19.750 -4.156 -22.385 1.00 72.62 180 ALA A O 1
ATOM 1478 N N . ARG A 1 181 ? 19.081 -2.938 -24.150 1.00 71.69 181 ARG A N 1
ATOM 1479 C CA . ARG A 1 181 ? 20.426 -2.652 -24.646 1.00 71.69 181 ARG A CA 1
ATOM 1480 C C . ARG A 1 181 ? 21.198 -1.820 -23.627 1.00 71.69 181 ARG A C 1
ATOM 1482 O O . ARG A 1 181 ? 22.251 -2.247 -23.184 1.00 71.69 181 ARG A O 1
ATOM 1489 N N . ASP A 1 182 ? 20.662 -0.693 -23.193 1.00 68.25 182 ASP A N 1
ATOM 1490 C CA . ASP A 1 182 ? 21.400 0.256 -22.360 1.00 68.25 182 ASP A CA 1
ATOM 1491 C C . ASP A 1 182 ? 21.637 -0.271 -20.937 1.00 68.25 182 ASP A C 1
ATOM 1493 O O . ASP A 1 182 ? 22.685 -0.016 -20.353 1.00 68.25 182 ASP A O 1
ATOM 1497 N N . ILE A 1 183 ? 20.711 -1.061 -20.385 1.00 64.62 183 ILE A N 1
ATOM 1498 C CA . ILE A 1 183 ? 20.818 -1.626 -19.033 1.00 64.62 183 ILE A CA 1
ATOM 1499 C C . ILE A 1 183 ? 21.575 -2.962 -19.030 1.00 64.62 183 ILE A C 1
ATOM 1501 O O . ILE A 1 183 ? 22.440 -3.160 -18.177 1.00 64.62 183 ILE A O 1
ATOM 1505 N N . PHE A 1 184 ? 21.279 -3.891 -19.948 1.00 59.22 184 PHE A N 1
ATOM 1506 C CA . PHE A 1 184 ? 21.865 -5.240 -19.913 1.00 59.22 184 PHE A CA 1
ATOM 1507 C C . PHE A 1 184 ? 23.164 -5.381 -20.715 1.00 59.22 184 PHE A C 1
ATOM 1509 O O . PHE A 1 184 ? 23.950 -6.267 -20.387 1.00 59.22 184 PHE A O 1
ATOM 1516 N N . VAL A 1 185 ? 23.466 -4.511 -21.691 1.00 59.81 185 VAL A N 1
ATOM 1517 C CA . VAL A 1 185 ? 24.794 -4.520 -22.352 1.00 59.81 185 VAL A CA 1
ATOM 1518 C C . VAL A 1 185 ? 25.893 -4.114 -21.373 1.00 59.81 185 VAL A C 1
ATOM 1520 O O . VAL A 1 185 ? 26.984 -4.673 -21.422 1.00 59.81 185 VAL A O 1
ATOM 1523 N N . ILE A 1 186 ? 25.593 -3.225 -20.419 1.00 56.41 186 ILE A N 1
ATOM 1524 C CA . ILE A 1 186 ? 26.509 -2.853 -19.327 1.00 56.41 186 ILE A CA 1
ATOM 1525 C C . ILE A 1 186 ? 26.843 -4.061 -18.419 1.00 56.41 186 ILE A C 1
ATOM 1527 O O . ILE A 1 186 ? 27.889 -4.079 -17.772 1.00 56.41 186 ILE A O 1
ATOM 1531 N N . LEU A 1 187 ? 25.983 -5.088 -18.383 1.00 50.75 187 LEU A N 1
ATOM 1532 C CA . LEU A 1 187 ? 26.097 -6.259 -17.505 1.00 50.75 187 LEU A CA 1
ATOM 1533 C C . LEU A 1 187 ? 26.742 -7.496 -18.144 1.00 50.75 187 LEU A C 1
ATOM 1535 O O . LEU A 1 187 ? 26.878 -8.501 -17.449 1.00 50.75 187 LEU A O 1
ATOM 1539 N N . VAL A 1 188 ? 27.138 -7.465 -19.419 1.00 50.22 188 VAL A N 1
ATOM 1540 C CA . VAL A 1 188 ? 27.933 -8.552 -20.012 1.00 50.22 188 VAL A CA 1
ATOM 1541 C C . VAL A 1 188 ? 29.407 -8.189 -19.841 1.00 50.22 188 VAL A C 1
ATOM 1543 O O . VAL A 1 188 ? 29.950 -7.473 -20.684 1.00 50.22 188 VAL A O 1
ATOM 1546 N N . PRO A 1 189 ? 30.098 -8.627 -18.768 1.00 50.34 189 PRO A N 1
ATOM 1547 C CA . PRO A 1 189 ? 31.532 -8.444 -18.732 1.00 50.34 189 PRO A CA 1
ATOM 1548 C C . PRO A 1 189 ? 32.117 -9.311 -19.848 1.00 50.34 189 PRO A C 1
ATOM 1550 O O . PRO A 1 189 ? 31.879 -10.517 -19.907 1.00 50.34 189 PRO A O 1
ATOM 1553 N N . THR A 1 190 ? 32.900 -8.709 -20.741 1.00 52.78 190 THR A N 1
ATOM 1554 C CA . THR A 1 190 ? 33.711 -9.433 -21.727 1.00 52.78 190 THR A CA 1
ATOM 1555 C C . THR A 1 190 ? 34.894 -10.113 -21.036 1.00 52.78 190 THR A C 1
ATOM 1557 O O . THR A 1 190 ? 36.050 -9.894 -21.399 1.00 52.78 190 THR A O 1
ATOM 1560 N N . VAL A 1 191 ? 34.643 -10.902 -19.988 1.00 52.12 191 VAL A N 1
ATOM 1561 C CA . VAL A 1 191 ? 35.644 -11.863 -19.534 1.00 52.12 191 VAL A CA 1
ATOM 1562 C C . VAL A 1 191 ? 35.702 -12.908 -20.636 1.00 52.12 191 VAL A C 1
ATOM 1564 O O . VAL A 1 191 ? 34.679 -13.508 -20.966 1.00 52.12 191 VAL A O 1
ATOM 1567 N N . ALA A 1 192 ? 36.874 -13.080 -21.251 1.00 50.97 192 ALA A N 1
ATOM 1568 C CA . ALA A 1 192 ? 37.091 -14.163 -22.198 1.00 50.97 192 ALA A CA 1
ATOM 1569 C C . ALA A 1 192 ? 36.588 -15.462 -21.554 1.00 50.97 192 ALA A C 1
ATOM 1571 O O . ALA A 1 192 ? 36.967 -15.781 -20.424 1.00 50.97 192 ALA A O 1
ATOM 1572 N N . SER A 1 193 ? 35.708 -16.181 -22.252 1.00 52.75 193 SER A N 1
ATOM 1573 C CA . SER A 1 193 ? 35.053 -17.403 -21.764 1.00 52.75 193 SER A CA 1
ATOM 1574 C C . SER A 1 193 ? 36.038 -18.440 -21.211 1.00 52.75 193 SER A C 1
ATOM 1576 O O . SER A 1 193 ? 35.669 -19.263 -20.381 1.00 52.75 193 SER A O 1
ATOM 1578 N N . GLU A 1 194 ? 37.304 -18.362 -21.621 1.00 50.06 194 GLU A N 1
ATOM 1579 C CA . GLU A 1 194 ? 38.407 -19.227 -21.199 1.00 50.06 194 GLU A CA 1
ATOM 1580 C C . GLU A 1 194 ? 38.830 -19.042 -19.727 1.00 50.06 194 GLU A C 1
ATOM 1582 O O . GLU A 1 194 ? 39.346 -19.979 -19.119 1.00 50.06 194 GLU A O 1
ATOM 1587 N N . SER A 1 195 ? 38.570 -17.880 -19.111 1.00 53.69 195 SER A N 1
ATOM 1588 C CA . SER A 1 195 ? 38.983 -17.609 -17.722 1.00 53.69 195 SER A CA 1
ATOM 1589 C C . SER A 1 195 ? 37.889 -17.870 -16.681 1.00 53.69 195 SER A C 1
ATOM 1591 O O . SER A 1 195 ? 38.196 -17.937 -15.495 1.00 53.69 195 SER A O 1
ATOM 1593 N N . ALA A 1 196 ? 36.626 -18.027 -17.096 1.00 47.69 196 ALA A N 1
ATOM 1594 C CA . ALA A 1 196 ? 35.507 -18.307 -16.188 1.00 47.69 196 ALA A CA 1
ATOM 1595 C C . ALA A 1 196 ? 35.375 -19.801 -15.825 1.00 47.69 196 ALA A C 1
ATOM 1597 O O . ALA A 1 196 ? 34.685 -20.133 -14.865 1.00 47.69 196 ALA A O 1
ATOM 1598 N N . PHE A 1 197 ? 36.044 -20.690 -16.572 1.00 49.69 197 PHE A N 1
ATOM 1599 C CA . PHE A 1 197 ? 36.007 -22.145 -16.367 1.00 49.69 197 PHE A CA 1
ATOM 1600 C C . PHE A 1 197 ? 37.373 -22.784 -16.078 1.00 49.69 197 PHE A C 1
ATOM 1602 O O . PHE A 1 197 ? 37.441 -24.001 -15.926 1.00 49.69 197 PHE A O 1
ATOM 1609 N N . SER A 1 198 ? 38.455 -22.008 -15.967 1.00 49.16 198 SER A N 1
ATOM 1610 C CA . SER A 1 198 ? 39.732 -22.557 -15.494 1.00 49.16 198 SER A CA 1
ATOM 1611 C C . SER A 1 198 ? 39.717 -22.626 -13.968 1.00 49.16 198 SER A C 1
ATOM 1613 O O . SER A 1 198 ? 39.877 -21.608 -13.297 1.00 49.16 198 SER A O 1
ATOM 1615 N N . THR A 1 199 ? 39.457 -23.829 -13.449 1.00 46.12 199 THR A N 1
ATOM 1616 C CA . THR A 1 199 ? 39.675 -24.211 -12.042 1.00 46.12 199 THR A CA 1
ATOM 1617 C C . THR A 1 199 ? 41.032 -24.882 -11.913 1.00 46.12 199 THR A C 1
ATOM 1619 O O . THR A 1 199 ? 41.383 -25.637 -12.848 1.00 46.12 199 THR A O 1
#

Sequence (199 aa):
MVLTGEFMHLRCCANIINLIVKEGLEELDESIASIRNVVKYIRSSLSRLKKFKSCVNLEKIDCGRVDMMNVPTRWNLTYFMLETALIFQKAFERMEDNDKLYNAYFNESEIGREREGPLNMMYWDKAKKKLKERKLDIGAQNEGERYLLEPTADINNKNYDILSLWKLHGTTYPTLSQIARDIFVILVPTVASESAFST

Radius of gyration: 23.58 Å; Cα contacts (8 Å, |Δi|>4): 99; chains: 1; bounding box: 66×43×55 Å

Organism: NCBI:txid168575

Mean predicted aligned error: 14.61 Å

Foldseek 3Di:
DDDDDDDPPPDALVRVVVVVVCVVCVLQPLVLQQLVVLLCQCPVDPVSVVLLVVLCVVVVQDCDPPDSPDDPPVCVPVLVSLVNVLSSVRSLVVCVVPPPVLVVVQCDDDPNDRRSHHDDPVSNVSSVVVVVVVVVVVVVVALVNVVVPDDDDDPPPPPDDPVVVLVVSCVSRVPVVVVCCVNCVVVDPPPPPVVVPDD

Solvent-accessible surface area (backbone atoms only — not comparable to full-atom values): 12029 Å² total; per-residue (Å²): 133,91,75,83,90,68,83,82,78,75,70,52,64,70,54,52,51,51,50,53,52,47,65,76,38,54,96,41,46,69,48,51,51,14,51,51,46,53,52,50,54,34,65,73,36,74,66,47,38,51,53,48,52,51,32,30,58,75,68,64,53,84,54,87,91,63,56,92,83,71,52,78,80,63,46,71,42,64,64,58,42,52,59,52,49,59,72,42,43,68,28,53,54,50,39,59,78,71,32,69,72,54,49,48,59,35,70,42,65,58,92,91,39,72,40,68,42,77,78,47,74,68,42,51,51,52,53,52,50,54,52,47,52,49,48,57,52,53,73,52,76,39,65,68,59,57,56,72,70,48,82,80,78,67,84,82,46,91,86,63,56,65,67,62,47,52,55,53,47,36,70,76,28,52,68,61,40,47,50,48,46,68,58,50,57,74,68,59,74,86,66,60,76,74,68,81,71,68,125

Secondary structure (DSSP, 8-state):
----S-------HHHHHHHHHHHHHGGGHHHHHHHHHHHHHHHT-HHHHHHHHHHHHHTT---TT--TTS-GGGTTSHHHHHHHHHHTHHHHHHHHHH-HHHHHHHHSEETTEE---S--HHHHHHHHHHHHHHHHHHHS--HHHHHHTSPPP-TT-TT--HHHHHHHHHHH-HHHHHHHHHHHGGG-----TTTSS--

pLDDT: mean 71.39, std 14.85, range [31.09, 92.19]

InterPro domains:
  IPR008906 HAT, C-terminal dimerisation domain [PF05699] (143-199)
  IPR012337 Ribonuclease H-like superfamily [SSF53098] (8-199)
  IPR052035 Zinc finger BED domain-containing [PTHR46481] (2-135)